Protein AF-A0A1V9X385-F1 (afdb_monomer_lite)

Organism: NCBI:txid418985

Sequence (187 aa):
MVLMASIFSSNFQEQKRIQDAGGFISFNGVWRVAGILATSRAIGDYPLKDRNYVTAEPDILTFNLTQQQASFIILASDGLWDTVSNEEAVAFLRGKRSLTGAGKELARRSYQKGSQDNITVLVIDLSKYPTLQQSLMKSKEERDRVAKLQAQALFTAAKERAEERAATKTLPVTVNGGGGGSNTTGE

Secondary structure (DSSP, 8-state):
-B-----SSS-HHHHHHHHHTT--EEEESEEEETTTBS-SB-SS-HHHHTTTSSB-PPP-----TTTTT-SEEEEE-HHHHTTS-HHHHHHHHHT-S--TTHHHHHHHHHHHTT--S---EEEEEGGG-HHHHHHHHHHHHHHHHHHHHHHHHHHHHHHHHHHHHHHHTT-----------------

Structure (mmCIF, N/CA/C/O backbone):
data_AF-A0A1V9X385-F1
#
_entry.id   AF-A0A1V9X385-F1
#
loop_
_atom_site.group_PDB
_atom_site.id
_atom_site.type_symbol
_atom_site.label_atom_id
_atom_site.label_alt_id
_atom_site.label_comp_id
_atom_site.label_asym_id
_atom_site.label_entity_id
_atom_site.label_seq_id
_atom_site.pdbx_PDB_ins_code
_atom_site.Cartn_x
_atom_site.Cartn_y
_atom_site.Cartn_z
_atom_site.occupancy
_atom_site.B_iso_or_equiv
_atom_site.auth_seq_id
_atom_site.auth_comp_id
_atom_site.auth_asym_id
_atom_site.auth_atom_id
_atom_site.pdbx_PDB_model_num
ATOM 1 N N . MET A 1 1 ? -6.190 -2.821 9.743 1.00 41.06 1 MET A N 1
ATOM 2 C CA . MET A 1 1 ? -6.477 -2.393 8.359 1.00 41.06 1 MET A CA 1
ATOM 3 C C . MET A 1 1 ? -5.214 -2.627 7.552 1.00 41.06 1 MET A C 1
ATOM 5 O O . MET A 1 1 ? -4.170 -2.131 7.958 1.00 41.06 1 MET A O 1
ATOM 9 N N . VAL A 1 2 ? -5.282 -3.445 6.503 1.00 40.47 2 VAL A N 1
ATOM 10 C CA . VAL A 1 2 ? -4.181 -3.577 5.540 1.00 40.47 2 VAL A CA 1
ATOM 11 C C . VAL A 1 2 ? -4.535 -2.666 4.378 1.00 40.47 2 VAL A C 1
ATOM 13 O O . VAL A 1 2 ? -5.594 -2.836 3.780 1.00 40.47 2 VAL A O 1
ATOM 16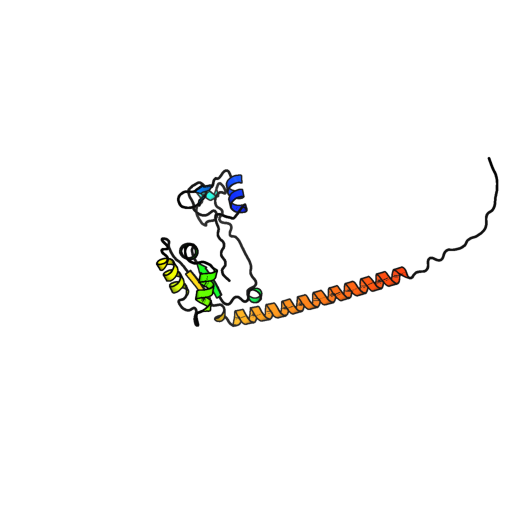 N N . LEU A 1 3 ? -3.713 -1.650 4.132 1.00 45.22 3 LEU A N 1
ATOM 17 C CA . LEU A 1 3 ? -3.867 -0.792 2.966 1.00 45.22 3 LEU A CA 1
ATOM 18 C C . LEU A 1 3 ? -2.948 -1.331 1.888 1.00 45.22 3 LEU A C 1
ATOM 20 O O . LEU A 1 3 ? -1.742 -1.111 1.928 1.00 45.22 3 LEU A O 1
ATOM 24 N N . MET A 1 4 ? -3.535 -2.074 0.960 1.00 42.78 4 MET A N 1
ATOM 25 C CA . MET A 1 4 ? -2.848 -2.524 -0.237 1.00 42.78 4 MET A CA 1
ATOM 26 C C . MET A 1 4 ? -3.294 -1.605 -1.375 1.00 42.78 4 MET A C 1
ATOM 28 O O . MET A 1 4 ? -4.390 -1.749 -1.909 1.00 42.78 4 MET A O 1
ATOM 32 N N . ALA A 1 5 ? -2.472 -0.609 -1.695 1.00 49.47 5 ALA A N 1
ATOM 33 C CA . ALA A 1 5 ? -2.564 0.088 -2.969 1.00 49.47 5 ALA A CA 1
ATOM 34 C C . ALA A 1 5 ? -1.618 -0.648 -3.920 1.00 49.47 5 ALA A C 1
ATOM 36 O O . ALA A 1 5 ? -0.430 -0.343 -3.977 1.00 49.47 5 ALA A O 1
ATOM 37 N N . SER A 1 6 ? -2.110 -1.693 -4.591 1.00 52.97 6 SER A N 1
ATOM 38 C CA . SER A 1 6 ? -1.339 -2.304 -5.673 1.00 52.97 6 SER A CA 1
ATOM 39 C C . SER A 1 6 ? -1.358 -1.327 -6.839 1.00 52.97 6 SER A C 1
ATOM 41 O O . SER A 1 6 ? -2.418 -1.018 -7.383 1.00 52.97 6 SER A O 1
ATOM 43 N N . ILE A 1 7 ? -0.188 -0.792 -7.173 1.00 58.88 7 ILE A N 1
ATOM 44 C CA . ILE A 1 7 ? -0.068 0.293 -8.147 1.00 58.88 7 ILE A CA 1
ATOM 45 C C . ILE A 1 7 ? -0.020 -0.264 -9.576 1.00 58.88 7 ILE A C 1
ATOM 47 O O . ILE A 1 7 ? -0.216 0.509 -10.503 1.00 58.88 7 ILE A O 1
ATOM 51 N N . PHE A 1 8 ? 0.163 -1.578 -9.812 1.00 57.38 8 PHE A N 1
ATOM 52 C CA . PHE A 1 8 ? 0.161 -2.081 -11.192 1.00 57.38 8 PHE A CA 1
ATOM 53 C C . PHE A 1 8 ? -0.245 -3.550 -11.402 1.00 57.38 8 PHE A C 1
ATOM 55 O O . PHE A 1 8 ? 0.504 -4.479 -11.129 1.00 57.38 8 PHE A O 1
ATOM 62 N N . SER A 1 9 ? -1.444 -3.723 -11.973 1.00 46.41 9 SER A N 1
ATOM 63 C CA . SER A 1 9 ? -1.735 -4.557 -13.161 1.00 46.41 9 SER A CA 1
ATOM 64 C C . SER A 1 9 ? -3.239 -4.504 -13.481 1.00 46.41 9 SER A C 1
ATOM 66 O O . SER A 1 9 ? -3.618 -4.445 -14.645 1.00 46.41 9 SER A O 1
ATOM 68 N N . SER A 1 10 ? -4.107 -4.398 -12.468 1.00 53.81 10 SER A N 1
ATOM 69 C CA . SER A 1 10 ? -5.574 -4.390 -12.622 1.00 53.81 10 SER A CA 1
ATOM 70 C C . SER A 1 10 ? -6.225 -2.999 -12.635 1.00 53.81 10 SER A C 1
ATOM 72 O O . SER A 1 10 ? -7.444 -2.895 -12.774 1.00 53.81 10 SER A O 1
ATOM 74 N N . ASN A 1 11 ? -5.450 -1.917 -12.499 1.00 74.12 11 ASN A N 1
ATOM 75 C CA . ASN A 1 11 ? -6.005 -0.565 -12.490 1.00 74.12 11 ASN A CA 1
ATOM 76 C C . ASN A 1 11 ? -6.191 -0.034 -13.923 1.00 74.12 11 ASN A C 1
ATOM 78 O O . ASN A 1 11 ? -5.262 0.499 -14.534 1.00 74.12 11 ASN A O 1
ATOM 82 N N . PHE A 1 12 ? -7.412 -0.167 -14.449 1.00 83.62 12 PHE A N 1
ATOM 83 C CA . PHE A 1 12 ? -7.790 0.316 -15.783 1.00 83.62 12 PHE A CA 1
ATOM 84 C C . PHE A 1 12 ? -7.504 1.807 -15.999 1.00 83.62 12 PHE A C 1
ATOM 86 O O . PHE A 1 12 ? -7.207 2.207 -17.122 1.00 83.62 12 PHE A O 1
ATOM 93 N N . GLN A 1 13 ? -7.556 2.631 -14.947 1.00 87.44 13 GLN A N 1
ATOM 94 C CA . GLN A 1 13 ? -7.262 4.060 -15.062 1.00 87.44 13 GLN A CA 1
ATOM 95 C C . GLN A 1 13 ? -5.780 4.301 -15.364 1.00 87.44 13 GLN A C 1
ATOM 97 O O . GLN A 1 13 ? -5.460 5.109 -16.233 1.00 87.44 13 GLN A O 1
ATOM 102 N N . GLU A 1 14 ? -4.880 3.554 -14.717 1.00 90.31 14 GLU A N 1
ATOM 103 C CA . GLU A 1 14 ? -3.439 3.647 -14.977 1.00 90.31 14 GLU A CA 1
ATOM 104 C C . GLU A 1 14 ? -3.101 3.178 -16.390 1.00 90.31 14 GLU A C 1
ATOM 106 O O . GLU A 1 14 ? -2.372 3.862 -17.108 1.00 90.31 14 GLU A O 1
ATOM 111 N N . GLN A 1 15 ? -3.672 2.045 -16.815 1.00 89.19 15 GLN A N 1
ATOM 112 C CA . GLN A 1 15 ? -3.461 1.532 -18.168 1.00 89.19 15 GLN A CA 1
ATOM 113 C C . GLN A 1 15 ? -3.947 2.526 -19.224 1.00 89.19 15 GLN A C 1
ATOM 115 O O . GLN A 1 15 ? -3.215 2.823 -20.168 1.00 89.19 15 GLN A O 1
ATOM 120 N N . LYS A 1 16 ? -5.153 3.077 -19.037 1.00 92.31 16 LYS A N 1
ATOM 121 C CA . LYS A 1 16 ? -5.725 4.062 -19.953 1.00 92.31 16 LYS A CA 1
ATOM 122 C C . LYS A 1 16 ? -4.866 5.323 -20.021 1.00 92.31 16 LYS A C 1
ATOM 124 O O . LYS A 1 16 ? -4.543 5.757 -21.118 1.00 92.31 16 LYS A O 1
ATOM 129 N N . ARG A 1 17 ? -4.442 5.874 -18.876 1.00 94.25 17 ARG A N 1
ATOM 130 C CA . ARG A 1 17 ? -3.568 7.060 -18.827 1.00 94.25 17 ARG A CA 1
ATOM 131 C C . ARG A 1 17 ? -2.284 6.847 -19.630 1.00 94.25 17 ARG A C 1
ATOM 133 O O . ARG A 1 17 ? -1.897 7.722 -20.397 1.00 94.25 17 ARG A O 1
ATOM 140 N N . ILE A 1 18 ? -1.641 5.690 -19.465 1.00 95.12 18 ILE A N 1
ATOM 141 C CA . ILE A 1 18 ? -0.406 5.351 -20.184 1.00 95.12 18 ILE A CA 1
ATOM 142 C C . ILE A 1 18 ? -0.663 5.253 -21.693 1.00 95.12 18 ILE A C 1
ATOM 144 O O . ILE A 1 18 ? 0.109 5.805 -22.473 1.00 95.12 18 ILE A O 1
ATOM 148 N N . GLN A 1 19 ? -1.740 4.577 -22.102 1.00 94.06 19 GLN A N 1
ATOM 149 C CA . GLN A 1 19 ? -2.100 4.405 -23.514 1.00 94.06 19 GLN A CA 1
ATOM 150 C C . GLN A 1 19 ? -2.488 5.731 -24.181 1.00 94.06 19 GLN A C 1
ATOM 152 O O . GLN A 1 19 ? -1.999 6.024 -25.269 1.00 94.06 19 GLN A O 1
ATOM 157 N N . ASP A 1 20 ? -3.305 6.556 -23.518 1.00 96.00 20 ASP A N 1
ATOM 158 C CA . ASP A 1 20 ? -3.704 7.886 -23.999 1.00 96.00 20 ASP A CA 1
ATOM 159 C C . ASP A 1 20 ? -2.483 8.799 -24.211 1.00 96.00 20 ASP A C 1
ATOM 161 O O . ASP A 1 20 ? -2.483 9.648 -25.099 1.00 96.00 20 ASP A O 1
ATOM 165 N N . ALA A 1 21 ? -1.424 8.609 -23.419 1.00 95.94 21 ALA A N 1
ATOM 166 C CA . ALA A 1 21 ? -0.168 9.336 -23.555 1.00 95.94 21 ALA A CA 1
ATOM 167 C C . ALA A 1 21 ? 0.760 8.791 -24.665 1.00 95.94 21 ALA A C 1
ATOM 169 O O . ALA A 1 21 ? 1.837 9.342 -24.895 1.00 95.94 21 ALA A O 1
ATOM 170 N N . GLY A 1 22 ? 0.370 7.714 -25.357 1.00 96.31 22 GLY A N 1
ATOM 171 C CA . GLY A 1 22 ? 1.183 7.037 -26.376 1.00 96.31 22 GLY A CA 1
ATOM 172 C C . GLY A 1 22 ? 2.212 6.052 -25.809 1.00 96.31 22 GLY A C 1
ATOM 173 O O . GLY A 1 22 ? 3.095 5.590 -26.535 1.00 96.31 22 GLY A O 1
ATOM 174 N N . GLY A 1 23 ? 2.122 5.734 -24.516 1.00 94.94 23 GLY A N 1
ATOM 175 C CA . GLY A 1 23 ? 2.929 4.710 -23.864 1.00 94.94 23 GLY A CA 1
ATOM 176 C C . GLY A 1 23 ? 2.369 3.304 -24.080 1.00 94.94 23 GLY A C 1
ATOM 177 O O . GLY A 1 23 ? 1.252 3.106 -24.553 1.00 94.94 23 GLY A O 1
ATOM 178 N N . PHE A 1 24 ? 3.148 2.299 -23.690 1.00 93.50 24 PHE A N 1
ATOM 179 C CA . PHE A 1 24 ? 2.739 0.897 -23.749 1.00 93.50 24 PHE A CA 1
ATOM 180 C C . PHE A 1 24 ? 3.136 0.157 -22.475 1.00 93.50 24 PHE A C 1
ATOM 182 O O . PHE A 1 24 ? 3.970 0.621 -21.696 1.00 93.50 24 PHE A O 1
ATOM 189 N N .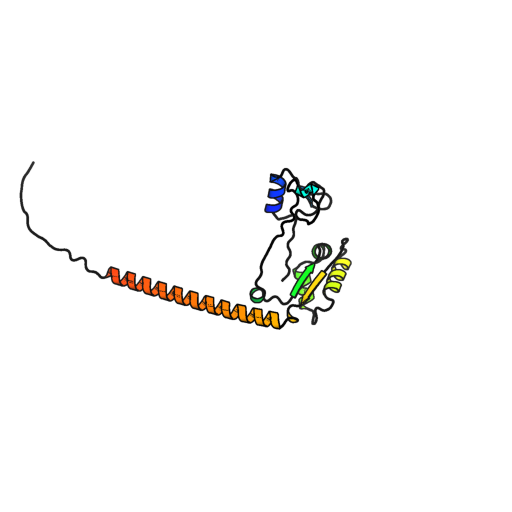 ILE A 1 25 ? 2.541 -1.015 -22.276 1.00 92.56 25 ILE A N 1
ATOM 190 C CA . ILE A 1 25 ? 2.870 -1.928 -21.185 1.00 92.56 25 ILE A CA 1
ATOM 191 C C . ILE A 1 25 ? 3.356 -3.226 -21.820 1.00 92.56 25 ILE A C 1
ATOM 193 O O . ILE A 1 25 ? 2.706 -3.755 -22.719 1.00 92.56 25 ILE A O 1
ATOM 197 N N . SER A 1 26 ? 4.498 -3.733 -21.369 1.00 92.81 26 SER A N 1
ATOM 198 C CA . SER A 1 26 ? 5.066 -4.991 -21.865 1.00 92.81 26 SER A CA 1
ATOM 199 C C . SER A 1 26 ? 5.406 -5.924 -20.712 1.00 92.81 26 SER A C 1
ATOM 201 O O . SER A 1 26 ? 5.692 -5.473 -19.603 1.00 92.81 26 SER A O 1
ATOM 203 N N . PHE A 1 27 ? 5.343 -7.228 -20.966 1.00 90.38 27 PHE A N 1
ATOM 204 C CA . PHE A 1 27 ? 5.680 -8.247 -19.983 1.00 90.38 27 PHE A CA 1
ATOM 205 C C . PHE A 1 27 ? 7.107 -8.753 -20.219 1.00 90.38 27 PHE A C 1
ATOM 207 O O . PHE A 1 27 ? 7.409 -9.272 -21.292 1.00 90.38 27 PHE A O 1
ATOM 214 N N . ASN A 1 28 ? 7.975 -8.613 -19.215 1.00 86.44 28 ASN A N 1
ATOM 215 C CA . ASN A 1 28 ? 9.327 -9.177 -19.210 1.00 86.44 28 ASN A CA 1
ATOM 216 C C . ASN A 1 28 ? 9.665 -9.667 -17.793 1.00 86.44 28 ASN A C 1
ATOM 218 O O . ASN A 1 28 ? 10.289 -8.952 -17.002 1.00 86.44 28 ASN A O 1
ATOM 222 N N . GLY A 1 29 ? 9.120 -10.833 -17.436 1.00 86.25 29 GLY A N 1
ATOM 223 C CA . GLY A 1 29 ? 9.103 -11.378 -16.070 1.00 86.25 29 GLY A CA 1
ATOM 224 C C . GLY A 1 29 ? 8.076 -10.694 -15.158 1.00 86.25 29 GLY A C 1
ATOM 225 O O . GLY A 1 29 ? 7.351 -11.366 -14.434 1.00 86.25 29 GLY A O 1
ATOM 226 N N . VAL A 1 30 ? 7.963 -9.368 -15.261 1.00 85.69 30 VAL A N 1
ATOM 227 C CA . VAL A 1 30 ? 6.935 -8.525 -14.633 1.00 85.69 30 VAL A CA 1
ATOM 228 C C . VAL A 1 30 ? 6.374 -7.532 -15.655 1.00 85.69 30 VAL A C 1
ATOM 230 O O . VAL A 1 30 ? 7.000 -7.273 -16.689 1.00 85.69 30 VAL A O 1
ATOM 233 N N . TRP A 1 31 ? 5.191 -6.978 -15.387 1.00 88.88 31 TRP A N 1
ATOM 234 C CA . TRP A 1 31 ? 4.594 -5.926 -16.214 1.00 88.88 31 TRP A CA 1
ATOM 235 C C . TRP A 1 31 ? 5.374 -4.619 -16.075 1.00 88.88 31 TRP A C 1
ATOM 237 O O . TRP A 1 31 ? 5.632 -4.170 -14.962 1.00 88.88 31 TRP A O 1
ATOM 247 N N . ARG A 1 32 ? 5.741 -4.003 -17.202 1.00 91.62 32 ARG A N 1
ATOM 248 C CA . ARG A 1 32 ? 6.572 -2.795 -17.236 1.00 91.62 32 ARG A CA 1
ATOM 249 C C . ARG A 1 32 ? 5.990 -1.710 -18.129 1.00 91.62 32 ARG A C 1
ATOM 251 O O . ARG A 1 32 ? 5.684 -1.955 -19.299 1.00 91.62 32 ARG A O 1
ATOM 258 N N . VAL A 1 33 ? 5.921 -0.495 -17.598 1.00 93.50 33 VAL A N 1
ATOM 259 C CA . VAL A 1 33 ? 5.575 0.736 -18.313 1.00 93.50 33 VAL A CA 1
ATOM 260 C C . VAL A 1 33 ? 6.720 1.121 -19.244 1.00 93.50 33 VAL A C 1
ATOM 262 O O . VAL A 1 33 ? 7.876 1.199 -18.823 1.00 93.50 33 VAL A O 1
ATOM 265 N N . ALA A 1 34 ? 6.399 1.316 -20.523 1.00 92.75 34 ALA A N 1
ATOM 266 C CA . ALA A 1 34 ? 7.347 1.546 -21.614 1.00 92.75 34 ALA A CA 1
ATOM 267 C C . ALA A 1 34 ? 8.475 0.492 -21.697 1.00 92.75 34 ALA A C 1
ATOM 269 O O . ALA A 1 34 ? 9.548 0.771 -22.223 1.00 92.75 34 ALA A O 1
ATOM 270 N N . GLY A 1 35 ? 8.260 -0.707 -21.136 1.00 92.75 35 GLY A N 1
ATOM 271 C CA . GLY A 1 35 ? 9.287 -1.752 -21.014 1.00 92.75 35 GLY A CA 1
ATOM 272 C C . GLY A 1 35 ? 10.385 -1.475 -19.982 1.00 92.75 35 GLY A C 1
ATOM 273 O O . GLY A 1 35 ? 11.301 -2.282 -19.849 1.00 92.75 35 GLY A O 1
ATOM 274 N N . ILE A 1 36 ? 10.286 -0.379 -19.227 1.00 93.00 36 ILE A N 1
ATOM 275 C CA . ILE A 1 36 ? 11.336 0.105 -18.325 1.00 93.00 36 ILE A CA 1
ATOM 276 C C . ILE A 1 36 ? 10.946 -0.166 -16.867 1.00 93.00 36 ILE A C 1
ATOM 278 O O . ILE A 1 36 ? 11.553 -1.010 -16.201 1.00 93.00 36 ILE A O 1
ATOM 282 N N . LEU A 1 37 ? 9.903 0.508 -16.375 1.00 92.19 37 LEU A N 1
ATOM 283 C CA . LEU A 1 37 ? 9.586 0.567 -14.947 1.00 92.19 37 LEU A CA 1
ATOM 284 C C . LEU A 1 37 ? 8.440 -0.379 -14.580 1.00 92.19 37 LEU A C 1
ATOM 286 O O . LEU A 1 37 ? 7.427 -0.411 -15.269 1.00 92.19 37 LEU A O 1
ATOM 290 N N . ALA A 1 38 ? 8.580 -1.127 -13.485 1.00 90.88 38 ALA A N 1
ATOM 291 C CA . ALA A 1 38 ? 7.567 -2.086 -13.025 1.00 90.88 38 ALA A CA 1
ATOM 292 C C . ALA A 1 38 ? 6.381 -1.438 -12.274 1.00 90.88 38 ALA A C 1
ATOM 294 O O . ALA A 1 38 ? 5.499 -2.133 -11.779 1.00 90.88 38 ALA A O 1
ATOM 295 N N . THR A 1 39 ? 6.342 -0.106 -12.197 1.00 91.19 39 THR A N 1
ATOM 296 C CA . THR A 1 39 ? 5.277 0.674 -11.558 1.00 91.19 39 THR A CA 1
ATOM 297 C C . THR A 1 39 ? 4.793 1.782 -12.496 1.00 91.19 39 THR A C 1
ATOM 299 O O . THR A 1 39 ? 5.548 2.287 -13.327 1.00 91.19 39 THR A O 1
ATOM 302 N N . SER A 1 40 ? 3.524 2.187 -12.372 1.00 91.56 40 SER A N 1
ATOM 303 C CA . SER A 1 40 ? 2.986 3.359 -13.086 1.00 91.56 40 SER A CA 1
ATOM 304 C C . SER A 1 40 ? 3.044 4.649 -12.291 1.00 91.56 40 SER A C 1
ATOM 306 O O . SER A 1 40 ? 2.775 5.721 -12.841 1.00 91.56 40 SER A O 1
ATOM 308 N N . ARG A 1 41 ? 3.383 4.562 -11.004 1.00 92.81 41 ARG A N 1
ATOM 309 C CA . ARG A 1 41 ? 3.574 5.719 -10.141 1.00 92.81 41 ARG A CA 1
ATOM 310 C C . ARG A 1 41 ? 4.862 5.577 -9.356 1.00 92.81 41 ARG A C 1
ATOM 312 O O . ARG A 1 41 ? 5.133 4.515 -8.797 1.00 92.81 41 ARG A O 1
ATOM 319 N N . ALA A 1 42 ? 5.645 6.646 -9.338 1.00 92.06 42 ALA A N 1
ATOM 320 C CA . ALA A 1 42 ? 6.926 6.694 -8.654 1.00 92.06 42 ALA A CA 1
ATOM 321 C C . ALA A 1 42 ? 7.351 8.140 -8.379 1.00 92.06 42 ALA A C 1
ATOM 323 O O . ALA A 1 42 ? 7.096 9.068 -9.156 1.00 92.06 42 ALA A O 1
ATOM 324 N N . ILE A 1 43 ? 8.068 8.334 -7.276 1.00 93.19 43 ILE A N 1
ATOM 325 C CA . ILE A 1 43 ? 8.889 9.528 -7.062 1.00 93.19 43 ILE A CA 1
ATOM 326 C C . ILE A 1 43 ? 10.205 9.304 -7.828 1.00 93.19 43 ILE A C 1
ATOM 328 O O . ILE A 1 43 ? 10.730 8.201 -7.805 1.00 93.19 43 ILE A O 1
ATOM 332 N N . GLY A 1 44 ? 10.738 10.322 -8.514 1.00 93.56 44 GLY A N 1
ATOM 333 C CA . GLY A 1 44 ? 11.881 10.144 -9.432 1.00 93.56 44 GLY A CA 1
ATOM 334 C C . GLY A 1 44 ? 11.466 9.921 -10.893 1.00 93.56 44 GLY A C 1
ATOM 335 O O . GLY A 1 44 ? 10.535 10.581 -11.340 1.00 93.56 44 GLY A O 1
ATOM 336 N N . ASP A 1 45 ? 12.169 9.068 -11.643 1.00 93.62 45 ASP A N 1
ATOM 337 C CA . ASP A 1 45 ? 11.840 8.633 -13.021 1.00 93.62 45 ASP A CA 1
ATOM 338 C C . ASP A 1 45 ? 11.405 9.745 -13.997 1.00 93.62 45 ASP A C 1
ATOM 340 O O . ASP A 1 45 ? 10.509 9.563 -14.823 1.00 93.62 45 ASP A O 1
ATOM 344 N N . TYR A 1 46 ? 12.046 10.916 -13.904 1.00 94.25 46 TYR A N 1
ATOM 345 C CA . TYR A 1 46 ? 11.670 12.124 -14.649 1.00 94.25 46 TYR A CA 1
ATOM 346 C C . TYR A 1 46 ? 11.480 11.907 -16.165 1.00 94.25 46 TYR A C 1
ATOM 348 O O . TYR A 1 46 ? 10.445 12.332 -16.679 1.00 94.25 46 TYR A O 1
ATOM 356 N N . PRO A 1 47 ? 12.350 11.155 -16.878 1.00 94.25 47 PRO A N 1
ATOM 357 C CA . PRO A 1 47 ? 12.155 10.913 -18.311 1.00 94.25 47 PRO A CA 1
ATOM 358 C C . PRO A 1 47 ? 10.820 10.235 -18.668 1.00 94.25 47 PRO A C 1
ATOM 360 O O . PRO A 1 47 ? 10.311 10.411 -19.774 1.00 94.25 47 PRO A O 1
ATOM 363 N N . LEU A 1 48 ? 10.236 9.459 -17.747 1.00 94.25 48 LEU A N 1
ATOM 364 C CA . LEU A 1 48 ? 8.933 8.809 -17.934 1.00 94.25 48 LEU A CA 1
ATOM 365 C C . LEU A 1 48 ? 7.754 9.714 -17.539 1.00 94.25 48 LEU A C 1
ATOM 367 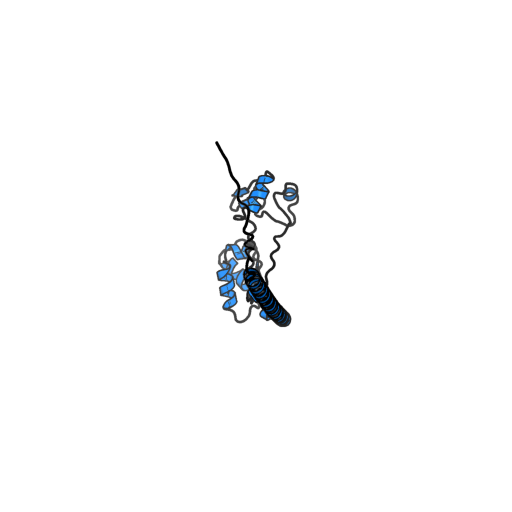O O . LEU A 1 48 ? 6.617 9.445 -17.934 1.00 94.25 48 LEU A O 1
ATOM 371 N N . LYS A 1 49 ? 8.011 10.787 -16.783 1.00 94.81 49 LYS A N 1
ATOM 372 C CA . LYS A 1 49 ? 7.009 11.774 -16.353 1.00 94.81 49 LYS A CA 1
ATOM 373 C C . LYS A 1 49 ? 6.742 12.833 -17.409 1.00 94.81 49 LYS A C 1
ATOM 375 O O . LYS A 1 49 ? 5.587 13.211 -17.571 1.00 94.81 49 LYS A O 1
ATOM 380 N N . ASP A 1 50 ? 7.756 13.229 -18.178 1.00 93.94 50 ASP A N 1
ATOM 381 C CA . ASP A 1 50 ? 7.600 14.190 -19.285 1.00 93.94 50 ASP A CA 1
ATOM 382 C C . ASP A 1 50 ? 6.558 13.731 -20.312 1.00 93.94 50 ASP A C 1
ATOM 384 O O . ASP A 1 50 ? 5.859 14.539 -20.919 1.00 93.94 50 ASP A O 1
ATOM 388 N N . ARG A 1 51 ? 6.426 12.411 -20.477 1.00 91.88 51 ARG A N 1
ATOM 389 C CA . ARG A 1 51 ? 5.426 11.783 -21.348 1.00 91.88 51 ARG A CA 1
ATOM 390 C C . ARG A 1 51 ? 4.192 11.283 -20.607 1.00 91.88 51 ARG A C 1
ATOM 392 O O . ARG A 1 51 ? 3.381 10.599 -21.209 1.00 91.88 51 ARG A O 1
ATOM 399 N N . ASN A 1 52 ? 4.045 11.574 -19.316 1.00 94.25 52 ASN A N 1
ATOM 400 C CA . ASN A 1 52 ? 2.941 11.096 -18.481 1.00 94.25 52 ASN A CA 1
ATOM 401 C C . ASN A 1 52 ? 2.756 9.562 -18.516 1.00 94.25 52 ASN A C 1
ATOM 403 O O . ASN A 1 52 ? 1.637 9.058 -18.424 1.00 94.25 52 ASN A O 1
ATOM 407 N N . TYR A 1 53 ? 3.843 8.795 -18.650 1.00 94.50 53 TYR A N 1
ATOM 408 C CA . TYR A 1 53 ? 3.799 7.333 -18.531 1.00 94.50 53 TYR A CA 1
ATOM 409 C C . TYR A 1 53 ? 3.809 6.936 -17.057 1.00 94.50 53 TYR A C 1
ATOM 411 O O . TYR A 1 53 ? 3.011 6.111 -16.612 1.00 94.50 53 TYR A O 1
ATOM 419 N N . VAL A 1 54 ? 4.627 7.620 -16.265 1.00 93.81 54 VAL A N 1
ATOM 420 C CA . VAL A 1 54 ? 4.675 7.487 -14.808 1.00 93.81 54 VAL A CA 1
ATOM 421 C C . VAL A 1 54 ? 4.203 8.792 -14.176 1.00 93.81 54 VAL A C 1
ATOM 423 O O . VAL A 1 54 ? 4.508 9.862 -14.693 1.00 93.81 54 VAL A O 1
ATOM 426 N N . THR A 1 55 ? 3.470 8.726 -13.064 1.00 93.50 55 THR A N 1
ATOM 427 C CA . THR A 1 55 ? 3.075 9.920 -12.294 1.00 93.50 55 THR A CA 1
ATOM 428 C C . THR A 1 55 ? 3.631 9.891 -10.869 1.00 93.50 55 THR A C 1
ATOM 430 O O . THR A 1 55 ? 3.860 8.826 -10.300 1.00 93.50 55 THR A O 1
ATOM 433 N N . ALA A 1 56 ? 3.886 11.068 -10.295 1.00 93.81 56 ALA A N 1
ATOM 434 C CA . ALA A 1 56 ? 4.215 11.213 -8.875 1.00 93.81 56 ALA A CA 1
ATOM 435 C C . ALA A 1 56 ? 2.968 11.389 -7.994 1.00 93.81 56 ALA A C 1
ATOM 437 O O . ALA A 1 56 ? 3.092 11.376 -6.772 1.00 93.81 56 ALA A O 1
ATOM 438 N N . GLU A 1 57 ? 1.794 11.575 -8.604 1.00 91.50 57 GLU A N 1
ATOM 439 C CA . GLU A 1 57 ? 0.556 11.856 -7.883 1.00 91.50 57 GLU A CA 1
ATOM 440 C C . GLU A 1 57 ? 0.113 10.632 -7.066 1.00 91.50 57 GLU A C 1
ATOM 442 O O . GLU A 1 57 ? -0.136 9.561 -7.638 1.00 91.50 57 GLU A O 1
ATOM 447 N N . PRO A 1 58 ? 0.017 10.747 -5.730 1.00 89.44 58 PRO A N 1
ATOM 448 C CA . PRO A 1 58 ? -0.378 9.634 -4.884 1.00 89.44 58 PRO A CA 1
ATOM 449 C C . PRO A 1 58 ? -1.887 9.388 -4.958 1.00 89.44 58 PRO A C 1
ATOM 451 O O . PRO A 1 58 ? -2.679 10.313 -5.128 1.00 89.44 58 PRO A O 1
ATOM 454 N N . ASP A 1 59 ? -2.302 8.142 -4.732 1.00 85.19 59 ASP A N 1
ATOM 455 C CA . ASP A 1 59 ? -3.694 7.863 -4.379 1.00 85.19 59 ASP A CA 1
ATOM 456 C C . ASP A 1 59 ? -3.906 8.167 -2.893 1.00 85.19 59 ASP A C 1
ATOM 458 O O . ASP A 1 59 ? -3.283 7.562 -2.016 1.00 85.19 59 ASP A O 1
ATOM 462 N N . ILE A 1 60 ? -4.795 9.119 -2.606 1.00 85.88 60 ILE A N 1
ATOM 463 C CA . ILE A 1 60 ? -5.117 9.532 -1.240 1.00 85.88 60 ILE A CA 1
ATOM 464 C C . ILE A 1 60 ? -6.450 8.912 -0.842 1.00 85.88 60 ILE A C 1
ATOM 466 O O . ILE A 1 60 ? -7.508 9.266 -1.359 1.00 85.88 60 ILE A O 1
ATOM 470 N N . LEU A 1 61 ? -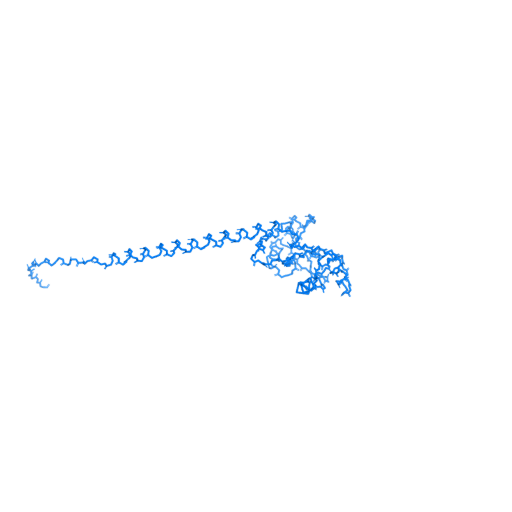6.399 8.006 0.132 1.00 84.38 61 LEU A N 1
ATOM 471 C CA . LEU A 1 61 ? -7.575 7.377 0.719 1.00 84.38 61 LEU A CA 1
ATOM 472 C C . LEU A 1 61 ? -7.652 7.729 2.203 1.00 84.38 61 LEU A C 1
ATOM 474 O O . LEU A 1 61 ? -6.675 7.604 2.940 1.00 84.38 61 LEU A O 1
ATOM 478 N N . THR A 1 62 ? -8.830 8.163 2.650 1.00 84.75 62 THR A N 1
ATOM 479 C CA . THR A 1 62 ? -9.082 8.499 4.056 1.00 84.75 62 THR A CA 1
ATOM 480 C C . THR A 1 62 ? -10.016 7.472 4.673 1.00 84.75 62 THR A C 1
ATOM 482 O O . THR A 1 62 ? -11.101 7.213 4.158 1.00 84.75 62 THR A O 1
ATOM 485 N N . PHE A 1 63 ? -9.608 6.916 5.812 1.00 82.19 63 PHE A N 1
ATOM 486 C CA . PHE A 1 63 ? -10.362 5.886 6.518 1.00 82.19 63 PHE A CA 1
ATOM 487 C C . PHE A 1 63 ? -10.701 6.337 7.930 1.00 82.19 63 PHE A C 1
ATOM 489 O O . PHE A 1 63 ? -9.867 6.894 8.644 1.00 82.19 63 PHE A O 1
ATOM 496 N N . ASN A 1 64 ? -11.923 6.038 8.367 1.00 79.75 64 ASN A N 1
ATOM 497 C CA . ASN A 1 64 ? -12.309 6.226 9.756 1.00 79.75 64 ASN A CA 1
ATOM 498 C C . ASN A 1 64 ? -11.900 5.000 10.585 1.00 79.75 64 ASN A C 1
ATOM 500 O O . ASN A 1 64 ? -12.497 3.931 10.466 1.00 79.75 64 ASN A O 1
ATOM 504 N N . LEU A 1 65 ? -10.899 5.163 11.451 1.00 78.00 65 LEU A N 1
ATOM 505 C CA . LEU A 1 65 ? -10.359 4.061 12.254 1.00 78.00 65 LEU A CA 1
ATOM 506 C C . LEU A 1 65 ? -11.394 3.434 13.203 1.00 78.00 65 LEU A C 1
ATOM 508 O O . LEU A 1 65 ? -11.333 2.228 13.446 1.00 78.00 65 LEU A O 1
ATOM 512 N N . THR A 1 66 ? -12.363 4.216 13.697 1.00 74.31 66 THR A N 1
ATOM 513 C CA . THR A 1 66 ? -13.404 3.728 14.613 1.00 74.31 66 THR A CA 1
ATOM 514 C C . THR A 1 66 ? -14.405 2.815 13.909 1.00 74.31 66 THR A C 1
ATOM 516 O O . THR A 1 66 ? -14.746 1.757 14.433 1.00 74.31 66 THR A O 1
ATOM 519 N N . GLN A 1 67 ? -14.857 3.182 12.707 1.00 73.12 67 GLN A N 1
ATOM 520 C CA . GLN A 1 67 ? -15.752 2.343 11.897 1.00 73.12 67 GLN A CA 1
ATOM 521 C C . GLN A 1 67 ? -15.069 1.040 11.473 1.00 73.12 67 GLN A C 1
ATOM 523 O O . GLN A 1 67 ? -15.690 -0.018 11.469 1.00 73.12 67 GLN A O 1
ATOM 528 N N . GLN A 1 68 ? -13.773 1.118 11.172 1.00 72.88 68 GLN A N 1
ATOM 529 C CA . GLN A 1 68 ? -12.966 -0.027 10.754 1.00 72.88 68 GLN A CA 1
ATOM 530 C C . GLN A 1 68 ? -12.561 -0.948 11.915 1.00 72.88 68 GLN A C 1
ATOM 532 O O . GLN A 1 68 ? -11.985 -2.005 11.662 1.00 72.88 68 GLN A O 1
ATOM 537 N N . GLN A 1 69 ? -12.819 -0.552 13.172 1.00 77.75 69 GLN A N 1
ATOM 538 C CA . GLN A 1 69 ? -12.402 -1.284 14.377 1.00 77.75 69 GLN A CA 1
ATOM 539 C C . GLN A 1 69 ? -10.928 -1.723 14.290 1.00 77.75 69 GLN A C 1
ATOM 541 O O . GLN A 1 69 ? -10.558 -2.863 14.578 1.00 77.75 69 GLN A O 1
ATOM 546 N N . ALA A 1 70 ? -10.075 -0.822 13.795 1.00 80.50 70 ALA A N 1
ATOM 547 C CA . ALA A 1 70 ? -8.708 -1.160 13.438 1.00 80.50 70 ALA A CA 1
ATOM 548 C C . ALA A 1 70 ? -7.826 -1.290 14.692 1.00 80.50 70 ALA A C 1
ATOM 550 O O . ALA A 1 70 ? -7.598 -0.314 15.399 1.00 80.50 70 ALA A O 1
ATOM 551 N N . SER A 1 71 ? -7.278 -2.485 14.938 1.00 85.94 71 SER A N 1
ATOM 552 C CA . SER A 1 71 ? -6.341 -2.729 16.053 1.00 85.94 71 SER A CA 1
ATOM 553 C C . SER A 1 71 ? -4.880 -2.433 15.694 1.00 85.94 71 SER A C 1
ATOM 555 O O . SER A 1 71 ? -4.072 -2.123 16.563 1.00 85.94 71 SER A O 1
ATOM 557 N N . PHE A 1 72 ? -4.530 -2.530 14.411 1.00 90.75 72 PHE A N 1
ATOM 558 C CA . PHE A 1 72 ? -3.182 -2.290 13.901 1.00 90.75 72 PHE A CA 1
ATOM 559 C C . PHE A 1 72 ? -3.194 -1.920 12.411 1.00 90.75 72 PHE A C 1
ATOM 561 O O . PHE A 1 72 ? -4.181 -2.163 11.695 1.00 90.75 72 PHE A O 1
ATOM 568 N N . ILE A 1 73 ? -2.075 -1.362 11.950 1.00 92.50 73 ILE A N 1
ATOM 569 C CA . ILE A 1 73 ? -1.781 -1.050 10.544 1.00 92.50 73 ILE A CA 1
ATOM 570 C C . ILE A 1 73 ? -0.509 -1.801 10.138 1.00 92.50 73 ILE A C 1
ATOM 572 O O . ILE A 1 73 ? 0.453 -1.841 10.906 1.00 92.50 73 ILE A O 1
ATOM 576 N N . ILE A 1 74 ? -0.519 -2.392 8.941 1.00 94.94 74 ILE A N 1
ATOM 577 C CA . ILE A 1 74 ? 0.657 -3.009 8.315 1.00 94.94 74 ILE A CA 1
ATOM 578 C C . ILE A 1 74 ? 1.004 -2.187 7.076 1.00 94.94 74 ILE A C 1
ATOM 580 O O . ILE A 1 74 ? 0.146 -2.000 6.214 1.00 94.94 74 ILE A O 1
ATOM 584 N N . LEU A 1 75 ? 2.244 -1.715 6.999 1.00 95.56 75 LEU A N 1
ATOM 585 C CA . LEU A 1 75 ? 2.830 -1.089 5.817 1.00 95.56 75 LEU A CA 1
ATOM 586 C C . LEU A 1 75 ? 4.041 -1.925 5.410 1.00 95.56 75 LEU A C 1
ATOM 588 O O . LEU A 1 75 ? 4.865 -2.250 6.264 1.00 95.56 75 LEU A O 1
ATOM 592 N N . ALA A 1 76 ? 4.151 -2.296 4.141 1.00 95.56 76 ALA A N 1
ATOM 593 C CA . ALA A 1 76 ? 5.278 -3.092 3.669 1.00 95.56 76 ALA A CA 1
ATOM 594 C C . ALA A 1 76 ? 5.534 -2.903 2.174 1.00 95.56 76 ALA A C 1
ATOM 596 O O . ALA A 1 76 ? 4.628 -2.474 1.455 1.00 95.56 76 ALA A O 1
ATOM 597 N N . SER A 1 77 ? 6.750 -3.241 1.737 1.00 94.69 77 SER A N 1
ATOM 598 C CA . SER A 1 77 ? 7.096 -3.372 0.317 1.00 94.69 77 SER A CA 1
ATOM 599 C C . SER A 1 77 ? 6.431 -4.602 -0.317 1.00 94.69 77 SER A C 1
ATOM 601 O O . SER A 1 77 ? 5.986 -5.519 0.382 1.00 94.69 77 SER A O 1
ATOM 603 N N . ASP A 1 78 ? 6.382 -4.621 -1.646 1.00 92.75 78 ASP A N 1
ATOM 604 C CA . ASP A 1 78 ? 6.060 -5.790 -2.480 1.00 92.75 78 ASP A CA 1
ATOM 605 C C . ASP A 1 78 ? 6.857 -7.037 -2.083 1.00 92.75 78 ASP A C 1
ATOM 607 O O . ASP A 1 78 ? 6.274 -8.112 -1.978 1.00 92.75 78 ASP A O 1
ATOM 611 N N . GLY A 1 79 ? 8.115 -6.882 -1.663 1.00 95.19 79 GLY A N 1
ATOM 612 C CA . GLY A 1 79 ? 8.893 -7.982 -1.097 1.00 95.19 79 GLY A CA 1
ATOM 613 C C . GLY A 1 79 ? 8.181 -8.766 0.022 1.00 95.19 79 GLY A C 1
ATOM 614 O O . GLY A 1 79 ? 8.446 -9.958 0.172 1.00 95.19 79 GLY A O 1
ATOM 615 N N . LEU A 1 80 ? 7.261 -8.169 0.801 1.00 96.88 80 LEU A N 1
ATOM 616 C CA . LEU A 1 80 ? 6.346 -8.917 1.685 1.00 96.88 80 LEU A CA 1
ATOM 617 C C . LEU A 1 80 ? 5.138 -9.470 0.914 1.00 96.88 80 LEU A C 1
ATOM 619 O O . LEU A 1 80 ? 4.831 -10.659 1.025 1.00 96.88 80 LEU A O 1
ATOM 623 N N . TRP A 1 81 ? 4.426 -8.589 0.211 1.00 94.62 81 TRP A N 1
ATOM 624 C CA . TRP A 1 81 ? 3.104 -8.865 -0.359 1.00 94.62 81 TRP A CA 1
ATOM 625 C C . TRP A 1 81 ? 3.117 -9.884 -1.501 1.00 94.62 81 TRP A C 1
ATOM 627 O O . TRP A 1 81 ? 2.114 -10.563 -1.708 1.00 94.62 81 TRP A O 1
ATOM 637 N N . ASP A 1 82 ? 4.255 -10.070 -2.163 1.00 92.56 82 ASP A N 1
ATOM 638 C CA . ASP A 1 82 ? 4.437 -11.066 -3.221 1.00 92.56 82 ASP A CA 1
ATOM 639 C C . ASP A 1 82 ? 4.383 -12.509 -2.698 1.00 92.56 82 ASP A C 1
ATOM 641 O O . ASP A 1 82 ? 4.117 -13.440 -3.458 1.00 92.56 82 ASP A O 1
ATOM 645 N N . THR A 1 83 ? 4.616 -12.727 -1.397 1.00 96.31 83 THR A N 1
ATOM 646 C CA . THR A 1 83 ? 4.643 -14.078 -0.801 1.00 96.31 83 THR A CA 1
ATOM 647 C C . THR A 1 83 ? 3.710 -14.260 0.399 1.00 96.31 83 THR A C 1
ATOM 649 O O . THR A 1 83 ? 3.446 -15.392 0.830 1.00 96.31 83 THR A O 1
ATOM 652 N N . VAL A 1 84 ? 3.194 -13.167 0.964 1.00 95.94 84 VAL A N 1
ATOM 653 C CA . VAL A 1 84 ? 2.299 -13.172 2.127 1.00 95.94 84 VAL A CA 1
ATOM 654 C C . VAL A 1 84 ? 1.031 -12.399 1.786 1.00 95.94 84 VAL A C 1
ATOM 656 O O . VAL A 1 84 ? 1.083 -11.200 1.528 1.00 95.94 84 VAL A O 1
ATOM 659 N N . SER A 1 85 ? -0.122 -13.073 1.839 1.00 94.88 85 SER A N 1
ATOM 660 C CA . SER A 1 85 ? -1.407 -12.415 1.592 1.00 94.88 85 SER A CA 1
ATOM 661 C C . SER A 1 85 ? -1.822 -11.499 2.746 1.00 94.88 85 SER A C 1
ATOM 663 O O . SER A 1 85 ? -1.373 -11.645 3.891 1.00 94.88 85 SER A O 1
ATOM 665 N N . ASN A 1 86 ? -2.745 -10.576 2.463 1.00 93.19 86 ASN A N 1
ATOM 666 C CA . ASN A 1 86 ? -3.328 -9.688 3.470 1.00 93.19 86 ASN A CA 1
ATOM 667 C C . ASN A 1 86 ? -3.944 -10.488 4.630 1.00 93.19 86 ASN A C 1
ATOM 669 O O . ASN A 1 86 ? -3.726 -10.170 5.801 1.00 93.19 86 ASN A O 1
ATOM 673 N N . GLU A 1 87 ? -4.690 -11.545 4.311 1.00 93.81 87 GLU A N 1
ATOM 674 C CA . GLU A 1 87 ? -5.380 -12.402 5.275 1.00 93.81 87 GLU A CA 1
ATOM 675 C C . GLU A 1 87 ? -4.379 -13.148 6.155 1.00 93.81 87 GLU A C 1
ATOM 677 O O . GLU A 1 87 ? -4.557 -13.208 7.373 1.00 93.81 87 GLU A O 1
ATOM 682 N N . GLU A 1 88 ? -3.300 -13.664 5.564 1.00 95.06 88 GLU A N 1
ATOM 683 C CA . GLU A 1 88 ? -2.245 -14.351 6.301 1.00 95.06 88 GLU A CA 1
ATOM 684 C C . GLU A 1 88 ? -1.518 -13.403 7.256 1.00 95.06 88 GLU A C 1
ATOM 686 O O . GLU A 1 88 ? -1.319 -13.742 8.427 1.00 95.06 88 GLU A O 1
ATOM 691 N N . ALA A 1 89 ? -1.158 -12.204 6.789 1.00 95.75 89 ALA A N 1
ATOM 692 C CA . ALA A 1 89 ? -0.510 -11.200 7.623 1.00 95.75 89 ALA A CA 1
ATOM 693 C C . ALA A 1 89 ? -1.412 -10.792 8.802 1.00 95.75 89 ALA A C 1
ATOM 695 O O . ALA A 1 89 ? -0.961 -10.740 9.948 1.00 95.75 89 ALA A O 1
ATOM 696 N N . VAL A 1 90 ? -2.708 -10.569 8.553 1.00 94.19 90 VAL A N 1
ATOM 697 C CA . VAL A 1 90 ? -3.686 -10.227 9.598 1.00 94.19 90 VAL A CA 1
ATOM 698 C C . VAL A 1 90 ? -3.874 -11.371 10.591 1.00 94.19 90 VAL A C 1
ATOM 700 O O . VAL A 1 90 ? -3.861 -11.125 11.800 1.00 94.19 90 VAL A O 1
ATOM 703 N N . ALA A 1 91 ? -4.040 -12.607 10.115 1.00 94.56 91 ALA A N 1
ATOM 704 C CA . ALA A 1 91 ? -4.202 -13.778 10.972 1.00 94.56 91 ALA A CA 1
ATOM 705 C C . ALA A 1 91 ? -2.969 -13.990 11.862 1.00 94.56 91 ALA A C 1
ATOM 707 O O . ALA A 1 91 ? -3.103 -14.215 13.067 1.00 94.56 91 ALA A O 1
ATOM 708 N N . PHE A 1 92 ? -1.772 -13.826 11.293 1.00 94.81 92 PHE A N 1
ATOM 709 C CA . PHE A 1 92 ? -0.515 -13.906 12.028 1.00 94.81 92 PHE A CA 1
ATOM 710 C C . PHE A 1 92 ? -0.435 -12.879 13.165 1.00 94.81 92 PHE A C 1
ATOM 712 O O . PHE A 1 92 ? -0.061 -13.235 14.283 1.00 94.81 92 PHE A O 1
ATOM 719 N N . LEU A 1 93 ? -0.814 -11.621 12.914 1.00 94.75 93 LEU A N 1
ATOM 720 C CA . LEU A 1 93 ? -0.777 -10.578 13.943 1.00 94.75 93 LEU A CA 1
ATOM 721 C C . LEU A 1 93 ? -1.878 -10.739 14.999 1.00 94.75 93 LEU A C 1
ATOM 723 O O . LEU A 1 93 ? -1.612 -10.516 16.177 1.00 94.75 93 LEU A O 1
ATOM 727 N N . ARG A 1 94 ? -3.089 -11.168 14.620 1.00 91.81 94 ARG A N 1
ATOM 728 C CA . ARG A 1 94 ? -4.193 -11.409 15.573 1.00 91.81 94 ARG A CA 1
ATOM 729 C C . ARG A 1 94 ? -3.894 -12.530 16.567 1.00 91.81 94 ARG A C 1
ATOM 731 O O . ARG A 1 94 ? -4.391 -12.488 17.685 1.00 91.81 94 ARG A O 1
ATOM 738 N N . GLY A 1 95 ? -3.073 -13.507 16.183 1.00 88.75 95 GLY A N 1
ATOM 739 C CA . GLY A 1 95 ? -2.629 -14.579 17.077 1.00 88.75 95 GLY A CA 1
ATOM 740 C C . GLY A 1 95 ? -1.583 -14.151 18.114 1.00 88.75 95 GLY A C 1
ATOM 741 O O . GLY A 1 95 ? -1.206 -14.958 18.965 1.00 88.75 95 GLY A O 1
ATOM 742 N N . LYS A 1 96 ? -1.077 -12.911 18.063 1.00 91.12 96 LYS A N 1
ATOM 743 C CA . LYS A 1 96 ? -0.013 -12.438 18.955 1.00 91.12 96 LYS A CA 1
ATOM 744 C C . LYS A 1 96 ? -0.556 -11.671 20.155 1.00 91.12 96 LYS A C 1
ATOM 746 O O . LYS A 1 96 ? -1.418 -10.811 20.035 1.00 91.12 96 LYS A O 1
ATOM 751 N N . ARG A 1 97 ? 0.060 -11.915 21.318 1.00 88.44 97 ARG A N 1
ATOM 752 C CA . ARG A 1 97 ? -0.173 -11.137 22.552 1.00 88.44 97 ARG A CA 1
ATOM 753 C C . ARG A 1 97 ? 0.482 -9.754 22.521 1.00 88.44 97 ARG A C 1
ATOM 755 O O . ARG A 1 97 ? 0.053 -8.862 23.237 1.00 88.44 97 ARG A O 1
ATOM 762 N N . SER A 1 98 ? 1.546 -9.595 21.735 1.00 91.38 98 SER A N 1
ATOM 763 C CA . SER A 1 98 ? 2.287 -8.345 21.568 1.00 91.38 98 SER A CA 1
ATOM 764 C C . SER A 1 98 ? 2.753 -8.220 20.125 1.00 91.38 98 SER A C 1
ATOM 766 O O . SER A 1 98 ? 3.234 -9.193 19.541 1.00 91.38 98 SER A O 1
ATOM 768 N N . LEU A 1 99 ? 2.630 -7.018 19.564 1.00 94.69 99 LEU A N 1
ATOM 769 C CA . LEU A 1 99 ? 3.081 -6.709 18.205 1.00 94.69 99 LEU A CA 1
ATOM 770 C C . LEU A 1 99 ? 4.529 -6.196 18.155 1.00 94.69 99 LEU A C 1
ATOM 772 O O . LEU A 1 99 ? 5.043 -5.884 17.080 1.00 94.69 99 LEU A O 1
ATOM 776 N N . THR A 1 100 ? 5.219 -6.123 19.297 1.00 94.00 100 THR A N 1
ATOM 777 C CA . THR A 1 100 ? 6.644 -5.770 19.336 1.00 94.00 100 THR A CA 1
ATOM 778 C C . THR A 1 100 ? 7.454 -6.789 18.530 1.00 94.00 100 THR A C 1
ATOM 780 O O . THR A 1 100 ? 7.391 -7.984 18.792 1.00 94.00 100 THR A O 1
ATOM 783 N N . GLY A 1 101 ? 8.209 -6.315 17.534 1.00 95.94 101 GLY A N 1
ATOM 784 C CA . GLY A 1 101 ? 9.011 -7.170 16.651 1.00 95.94 101 GLY A CA 1
ATOM 785 C C . GLY A 1 101 ? 8.225 -7.886 15.545 1.00 95.94 101 GLY A C 1
ATOM 786 O O . GLY A 1 101 ? 8.837 -8.535 14.698 1.00 95.94 101 GLY A O 1
ATOM 787 N N . ALA A 1 102 ? 6.899 -7.725 15.477 1.00 96.62 102 ALA A N 1
ATOM 788 C CA . ALA A 1 102 ? 6.073 -8.471 14.531 1.00 96.62 102 ALA A CA 1
ATOM 789 C C . ALA A 1 102 ? 6.389 -8.161 13.056 1.00 96.62 102 ALA A C 1
ATOM 791 O O . ALA A 1 102 ? 6.296 -9.055 12.217 1.00 96.62 102 ALA A O 1
ATOM 792 N N . GLY A 1 103 ? 6.837 -6.939 12.744 1.00 97.31 103 GLY A N 1
ATOM 793 C CA . GLY A 1 103 ? 7.317 -6.586 11.401 1.00 97.31 103 GLY A CA 1
ATOM 794 C C . GLY A 1 103 ? 8.530 -7.418 10.968 1.00 97.31 103 GLY A C 1
ATOM 795 O O . GLY A 1 103 ? 8.540 -7.964 9.869 1.00 97.31 103 GLY A O 1
ATOM 796 N N . LYS A 1 104 ? 9.507 -7.623 11.864 1.00 98.06 104 LYS A N 1
ATOM 797 C CA . LYS A 1 104 ? 10.678 -8.479 11.601 1.00 98.06 104 LYS A CA 1
ATOM 798 C C . LYS A 1 104 ? 10.267 -9.929 11.350 1.00 98.06 104 LYS A C 1
ATOM 800 O O . LYS A 1 104 ? 10.843 -10.601 10.500 1.00 98.06 104 LYS A O 1
ATOM 805 N N . GLU A 1 105 ? 9.275 -10.420 12.084 1.00 97.88 105 GLU A N 1
ATOM 806 C CA . GLU A 1 105 ? 8.782 -11.783 11.899 1.00 97.88 105 GLU A CA 1
ATOM 807 C C . GLU A 1 105 ? 8.015 -11.964 10.584 1.00 97.88 105 GLU A C 1
ATOM 809 O O . GLU A 1 105 ? 8.210 -12.982 9.921 1.00 97.88 105 GLU A O 1
ATOM 814 N N . LEU A 1 106 ? 7.205 -10.978 10.179 1.00 97.69 106 LEU A N 1
ATOM 815 C CA . LEU A 1 106 ? 6.562 -10.958 8.861 1.00 97.69 106 LEU A CA 1
ATOM 816 C C . LEU A 1 106 ? 7.605 -10.927 7.739 1.00 97.69 106 LEU A C 1
ATOM 818 O O . LEU A 1 106 ? 7.524 -11.733 6.814 1.00 97.69 106 LEU A O 1
ATOM 822 N N . ALA A 1 107 ? 8.630 -10.078 7.864 1.00 98.12 107 ALA A N 1
ATOM 823 C CA . ALA A 1 107 ? 9.721 -10.015 6.896 1.00 98.12 107 ALA A CA 1
ATOM 824 C C . ALA A 1 107 ? 10.453 -11.362 6.771 1.00 98.12 107 ALA A C 1
ATOM 826 O O . ALA A 1 107 ? 10.644 -11.879 5.672 1.00 98.12 107 ALA A O 1
ATOM 827 N N . ARG A 1 108 ? 10.782 -11.992 7.909 1.00 98.12 108 ARG A N 1
ATOM 828 C CA . ARG A 1 108 ? 11.399 -13.327 7.946 1.00 98.12 108 ARG A CA 1
ATOM 829 C C . ARG A 1 108 ? 10.509 -14.388 7.302 1.00 98.12 108 ARG A C 1
ATOM 831 O O . ARG A 1 108 ? 11.025 -15.288 6.649 1.00 98.12 108 ARG A O 1
ATOM 838 N N . ARG A 1 109 ? 9.190 -14.312 7.497 1.00 97.62 109 ARG A N 1
ATOM 839 C CA . ARG A 1 109 ? 8.246 -15.257 6.893 1.00 97.62 109 ARG A CA 1
ATOM 840 C C . ARG A 1 109 ? 8.221 -15.124 5.371 1.00 97.62 109 ARG A C 1
ATOM 842 O O . ARG A 1 109 ? 8.285 -16.152 4.710 1.00 97.62 109 ARG A O 1
ATOM 849 N N . SER A 1 110 ? 8.194 -13.903 4.836 1.00 98.00 110 SER A N 1
ATOM 850 C CA . SER A 1 110 ? 8.295 -13.694 3.386 1.00 98.00 110 SER A CA 1
ATOM 851 C C . SER A 1 110 ? 9.620 -14.226 2.821 1.00 98.00 110 SER A C 1
ATOM 853 O O . SER A 1 110 ? 9.622 -14.991 1.856 1.00 98.00 110 SER A O 1
ATOM 855 N N . TYR A 1 111 ? 10.740 -13.945 3.495 1.00 98.06 111 TYR A N 1
ATOM 856 C CA . TYR A 1 111 ? 12.044 -14.497 3.115 1.00 98.06 111 TYR A CA 1
ATOM 857 C C . TYR A 1 111 ? 12.033 -16.034 3.076 1.00 98.06 111 TYR A C 1
ATOM 859 O O . TYR A 1 111 ? 12.474 -16.646 2.109 1.00 98.06 111 TYR A O 1
ATOM 867 N N . GLN A 1 112 ? 11.464 -16.683 4.098 1.00 98.06 112 GLN A N 1
ATOM 868 C CA . GLN A 1 112 ? 11.358 -18.147 4.154 1.00 98.06 112 GLN A CA 1
ATOM 869 C C . GLN A 1 112 ? 10.444 -18.747 3.088 1.00 98.06 112 GLN A C 1
ATOM 871 O O . GLN A 1 112 ? 10.614 -19.909 2.729 1.00 98.06 112 GLN A O 1
ATOM 876 N N . LYS A 1 113 ? 9.486 -17.968 2.587 1.00 97.62 113 LYS A N 1
ATOM 877 C CA . LYS A 1 113 ? 8.643 -18.349 1.454 1.00 97.62 113 LYS A CA 1
ATOM 878 C C . LYS A 1 113 ? 9.312 -18.123 0.098 1.00 97.62 113 LYS A C 1
ATOM 880 O O . LYS A 1 113 ? 8.699 -18.408 -0.923 1.00 97.62 113 LYS A O 1
ATOM 885 N N . GLY A 1 114 ? 10.560 -17.655 0.088 1.00 97.31 114 GLY A N 1
ATOM 886 C CA . GLY A 1 114 ? 11.367 -17.532 -1.118 1.00 97.31 114 GLY A CA 1
ATOM 887 C C . GLY A 1 114 ? 11.310 -16.163 -1.782 1.00 97.31 114 GLY A C 1
ATOM 888 O O . GLY A 1 114 ? 11.706 -16.072 -2.942 1.00 97.31 114 GLY A O 1
ATOM 889 N N . SER A 1 115 ? 10.858 -15.111 -1.086 1.00 96.69 115 SER A N 1
ATOM 890 C CA . SER A 1 115 ? 10.954 -13.747 -1.621 1.00 96.69 115 SER A CA 1
ATOM 891 C C . SER A 1 115 ? 12.400 -13.424 -2.007 1.00 96.69 115 SER A C 1
ATOM 893 O O . SER A 1 115 ? 13.326 -13.650 -1.226 1.00 96.69 115 SER A O 1
ATOM 895 N N . GLN A 1 116 ? 12.576 -12.944 -3.238 1.00 94.38 116 GLN A N 1
ATOM 896 C CA . GLN A 1 116 ? 13.871 -12.583 -3.824 1.00 94.38 116 GLN A CA 1
ATOM 897 C C . GLN A 1 116 ? 14.111 -11.067 -3.811 1.00 94.38 116 GLN A C 1
ATOM 899 O O . GLN A 1 116 ? 15.090 -10.599 -4.387 1.00 94.38 116 GLN A O 1
ATOM 904 N N . ASP A 1 117 ? 13.219 -10.305 -3.177 1.00 93.75 117 ASP A N 1
ATOM 905 C CA . ASP A 1 117 ? 13.274 -8.847 -3.146 1.00 93.75 117 ASP A CA 1
ATOM 906 C C . ASP A 1 117 ? 13.663 -8.317 -1.756 1.00 93.75 117 ASP A C 1
ATOM 908 O O . ASP A 1 117 ? 13.786 -9.052 -0.772 1.00 93.75 117 ASP A O 1
ATOM 912 N N . ASN A 1 118 ? 13.879 -7.011 -1.654 1.00 96.44 118 ASN A N 1
ATOM 913 C CA . ASN A 1 118 ? 14.041 -6.307 -0.398 1.00 96.44 118 ASN A CA 1
ATOM 914 C C . ASN A 1 118 ? 12.714 -6.268 0.371 1.00 96.44 118 ASN A C 1
ATOM 916 O O . ASN A 1 118 ? 11.682 -5.796 -0.105 1.00 96.44 118 ASN A O 1
ATOM 920 N N . ILE A 1 119 ? 12.754 -6.728 1.622 1.00 97.50 119 ILE A N 1
ATOM 921 C CA . ILE A 1 119 ? 11.558 -6.871 2.452 1.00 97.50 119 ILE A CA 1
ATOM 922 C C . ILE A 1 119 ? 11.602 -5.849 3.582 1.00 97.50 119 ILE A C 1
ATOM 924 O O . ILE A 1 119 ? 12.368 -5.990 4.537 1.00 97.50 119 ILE A O 1
ATOM 928 N N . THR A 1 120 ? 10.740 -4.839 3.502 1.00 96.62 120 THR A N 1
ATOM 929 C CA . THR A 1 120 ? 10.544 -3.855 4.572 1.00 96.62 120 THR A CA 1
ATOM 930 C C . THR A 1 120 ? 9.131 -3.976 5.114 1.00 96.62 120 THR A C 1
ATOM 932 O O . THR A 1 120 ? 8.180 -3.984 4.340 1.00 96.62 120 THR A O 1
ATOM 935 N N . VAL A 1 121 ? 8.979 -4.062 6.440 1.00 97.69 121 VAL A N 1
ATOM 936 C CA . VAL A 1 121 ? 7.670 -4.188 7.101 1.00 97.69 121 VAL A CA 1
ATOM 937 C C . VAL A 1 121 ? 7.612 -3.312 8.348 1.00 97.69 121 VAL A C 1
ATOM 939 O O . VAL A 1 121 ? 8.424 -3.458 9.263 1.00 97.69 121 VAL A O 1
ATOM 942 N N . LEU A 1 122 ? 6.592 -2.460 8.421 1.00 96.88 122 LEU A N 1
ATOM 943 C CA . LEU A 1 122 ? 6.234 -1.646 9.573 1.00 96.88 122 LEU A CA 1
ATOM 944 C C . LEU A 1 122 ? 4.864 -2.082 10.105 1.00 96.88 122 LEU A C 1
ATOM 946 O O . LEU A 1 122 ? 3.872 -2.108 9.378 1.00 96.88 122 LEU A O 1
ATOM 950 N N . VAL A 1 123 ? 4.812 -2.400 11.398 1.00 95.62 123 VAL A N 1
ATOM 951 C CA . VAL A 1 123 ? 3.572 -2.729 12.111 1.00 95.62 123 VAL A CA 1
ATOM 952 C C . VAL A 1 123 ? 3.322 -1.661 13.166 1.00 95.62 123 VAL A C 1
ATOM 954 O O . VAL A 1 123 ? 4.139 -1.474 14.068 1.00 95.62 123 VAL A O 1
ATOM 957 N N . ILE A 1 124 ? 2.186 -0.977 13.056 1.00 92.50 124 ILE A N 1
ATOM 958 C CA . ILE A 1 124 ? 1.754 0.059 13.995 1.00 92.50 124 ILE A CA 1
ATOM 959 C C . ILE A 1 124 ? 0.637 -0.521 14.856 1.00 92.50 124 ILE A C 1
ATOM 961 O O . ILE A 1 124 ? -0.438 -0.850 14.355 1.00 92.50 124 ILE A O 1
ATOM 965 N N . ASP A 1 125 ? 0.901 -0.638 16.152 1.00 91.44 125 ASP A N 1
ATOM 966 C CA . ASP A 1 125 ? -0.057 -1.111 17.147 1.00 91.44 125 ASP A CA 1
ATOM 967 C C . ASP A 1 125 ? -0.909 0.058 17.656 1.00 91.44 125 ASP A C 1
ATOM 969 O O . ASP A 1 125 ? -0.439 0.894 18.430 1.00 91.44 125 ASP A O 1
ATOM 973 N N . LEU A 1 126 ? -2.169 0.124 17.219 1.00 87.62 126 LEU A N 1
ATOM 974 C CA . LEU A 1 126 ? -3.074 1.221 17.571 1.00 87.62 126 LEU A CA 1
ATOM 975 C C . LEU A 1 126 ? -3.586 1.117 19.015 1.00 87.62 126 LEU A C 1
ATOM 977 O O . LEU A 1 126 ? -4.123 2.095 19.539 1.00 87.62 126 LEU A O 1
ATOM 981 N N . SER A 1 127 ? -3.416 -0.032 19.680 1.00 82.56 127 SER A N 1
ATOM 982 C CA . SER A 1 127 ? -3.789 -0.190 21.091 1.00 82.56 127 SER A CA 1
ATOM 983 C C . SER A 1 127 ? -2.868 0.595 22.031 1.00 82.56 127 SER A C 1
ATOM 985 O O . SER A 1 127 ? -3.292 1.019 23.103 1.00 82.56 127 SER A O 1
ATOM 987 N N . LYS A 1 128 ? -1.630 0.877 21.599 1.00 84.19 128 LYS A N 1
ATOM 988 C CA . LYS A 1 128 ? -0.635 1.634 22.377 1.00 84.19 128 LYS A CA 1
ATOM 989 C C . LYS A 1 128 ? -0.904 3.138 22.444 1.00 84.19 128 LYS A C 1
ATOM 991 O O . LYS A 1 128 ? -0.191 3.847 23.147 1.00 84.19 128 LYS A O 1
ATOM 996 N N . TYR A 1 129 ? -1.926 3.626 21.744 1.00 84.31 129 TYR A N 1
ATOM 997 C CA . TYR A 1 129 ? -2.274 5.043 21.688 1.00 84.31 129 TYR A CA 1
ATOM 998 C C . TYR A 1 129 ? -3.674 5.284 22.279 1.00 84.31 129 TYR A C 1
ATOM 1000 O O . TYR A 1 129 ? -4.621 5.573 21.544 1.00 84.31 129 TYR A O 1
ATOM 1008 N N . PRO A 1 130 ? -3.838 5.181 23.612 1.00 74.81 130 PRO A N 1
ATOM 1009 C CA . PRO A 1 130 ? -5.140 5.291 24.271 1.00 74.81 130 PRO A CA 1
ATOM 1010 C C . PRO A 1 130 ? -5.787 6.665 24.075 1.00 74.81 130 PRO A C 1
ATOM 1012 O O . PRO A 1 130 ? -6.998 6.747 23.913 1.00 74.81 130 PRO A O 1
ATOM 1015 N N . THR A 1 131 ? -5.005 7.743 23.995 1.00 79.19 131 THR A N 1
ATOM 1016 C CA . THR A 1 131 ? -5.537 9.082 23.696 1.00 79.19 131 THR A CA 1
ATOM 1017 C C . THR A 1 131 ? -6.141 9.150 22.293 1.00 79.19 131 THR A C 1
ATOM 1019 O O . THR A 1 131 ? -7.191 9.761 22.108 1.00 79.19 131 THR A O 1
ATOM 1022 N N . LEU A 1 132 ? -5.528 8.481 21.305 1.00 77.12 132 LEU A N 1
ATOM 1023 C CA . LEU A 1 132 ? -6.119 8.352 19.970 1.00 77.12 132 LEU A CA 1
ATOM 1024 C C . LEU A 1 132 ? -7.410 7.540 20.038 1.00 77.12 132 LEU A C 1
ATOM 1026 O O . LEU A 1 132 ? -8.415 7.977 19.493 1.00 77.12 132 LEU A O 1
ATOM 1030 N N . GLN A 1 133 ? -7.412 6.412 20.751 1.00 73.38 133 GLN A N 1
ATOM 1031 C CA . GLN A 1 133 ? -8.612 5.591 20.952 1.00 73.38 133 GLN A CA 1
ATOM 1032 C C . GLN A 1 133 ? -9.750 6.411 21.576 1.00 73.38 133 GLN A C 1
ATOM 1034 O O . GLN A 1 133 ? -10.875 6.389 21.090 1.00 73.38 133 GLN A O 1
ATOM 1039 N N . GLN A 1 134 ? -9.455 7.198 22.608 1.00 78.62 134 GLN A N 1
ATOM 1040 C CA . GLN A 1 134 ? -10.445 8.008 23.309 1.00 78.62 134 GLN A CA 1
ATOM 1041 C C . GLN A 1 134 ? -10.996 9.135 22.425 1.00 78.62 134 GLN A C 1
ATOM 1043 O O . GLN A 1 134 ? -12.207 9.349 22.386 1.00 78.62 134 GLN A O 1
ATOM 1048 N N . SER A 1 135 ? -10.133 9.811 21.660 1.00 80.19 135 SER A N 1
ATOM 1049 C CA . SER A 1 135 ? -10.550 10.808 20.664 1.00 80.19 135 SER A CA 1
ATOM 1050 C C . SER A 1 135 ? -11.388 10.188 19.541 1.00 80.19 135 SER A C 1
ATOM 1052 O O . SER A 1 135 ? -12.390 10.769 19.125 1.00 80.19 135 SER A O 1
ATOM 1054 N N . LEU A 1 136 ? -11.025 8.987 19.083 1.00 76.25 136 LEU A N 1
ATOM 1055 C CA . LEU A 1 136 ? -11.765 8.223 18.076 1.00 76.25 136 LEU A CA 1
ATOM 1056 C C . LEU A 1 136 ? -13.155 7.801 18.573 1.00 76.25 136 LEU A C 1
ATOM 1058 O O . LEU A 1 136 ? -14.111 7.846 17.796 1.00 76.25 136 LEU A O 1
ATOM 1062 N N . MET A 1 137 ? -13.277 7.425 19.851 1.00 78.06 137 MET A N 1
ATOM 1063 C CA . MET A 1 137 ? -14.557 7.085 20.481 1.00 78.06 137 MET A CA 1
ATOM 1064 C C . MET A 1 137 ? -15.448 8.316 20.645 1.00 78.06 137 MET A C 1
ATOM 1066 O O . MET A 1 137 ? -16.575 8.300 20.160 1.00 78.06 137 MET A O 1
ATOM 1070 N N . LYS A 1 138 ? -14.923 9.419 21.201 1.00 82.50 138 LYS A N 1
ATOM 1071 C CA . LYS A 1 138 ? -15.664 10.690 21.315 1.00 82.50 138 LYS A CA 1
ATOM 1072 C C . LYS A 1 138 ? -16.156 11.193 19.957 1.00 82.50 138 LYS A C 1
ATOM 1074 O O . LYS A 1 138 ? -17.301 11.612 19.826 1.00 82.50 138 LYS A O 1
ATOM 1079 N N . SER A 1 139 ? -15.304 11.124 18.930 1.00 82.56 139 SER A N 1
ATOM 1080 C CA . SER A 1 139 ? -15.678 11.518 17.567 1.00 82.56 139 SER A CA 1
ATOM 1081 C C . SER A 1 139 ? -16.801 10.646 17.002 1.00 82.56 139 SER A C 1
ATOM 1083 O O . SER A 1 139 ? -17.688 11.161 16.325 1.00 82.56 139 SER A O 1
ATOM 1085 N N . LYS A 1 140 ? -16.794 9.339 17.285 1.00 81.69 140 LYS A N 1
ATOM 1086 C CA . LYS A 1 140 ? -17.873 8.437 16.874 1.00 81.69 140 LYS A CA 1
ATOM 1087 C C . LYS A 1 140 ? -19.177 8.742 17.611 1.00 81.69 140 LYS A C 1
ATOM 1089 O O . LYS A 1 140 ? -20.194 8.888 16.948 1.00 81.69 140 LYS A O 1
ATOM 1094 N N . GLU A 1 141 ? -19.138 8.890 18.934 1.00 86.06 141 GLU A N 1
ATOM 1095 C CA . GLU A 1 141 ? -20.317 9.217 19.749 1.00 86.06 141 GLU A CA 1
ATOM 1096 C C . GLU A 1 141 ? -20.990 10.511 19.281 1.00 86.06 141 GLU A C 1
ATOM 1098 O O . GLU A 1 141 ? -22.206 10.546 19.098 1.00 86.06 141 GLU A O 1
ATOM 1103 N N . GLU A 1 142 ? -20.200 11.556 19.019 1.00 89.00 142 GLU A N 1
ATOM 1104 C CA . GLU A 1 142 ? -20.728 12.825 18.518 1.00 89.00 142 GLU A CA 1
ATOM 1105 C C . GLU A 1 142 ? -21.332 12.674 17.115 1.00 89.00 142 GLU A C 1
ATOM 1107 O O . GLU A 1 142 ? -22.422 13.179 16.851 1.00 89.00 142 GLU A O 1
ATOM 1112 N N . ARG A 1 143 ? -20.685 11.919 16.216 1.00 85.94 143 ARG A N 1
ATOM 1113 C CA . ARG A 1 143 ? -21.240 11.640 14.880 1.00 85.94 143 ARG A CA 1
ATOM 1114 C C . ARG A 1 143 ? -22.548 10.856 14.950 1.00 85.94 143 ARG A C 1
ATOM 1116 O O . ARG A 1 143 ? -23.492 11.214 14.249 1.00 85.94 143 ARG A O 1
ATOM 1123 N N . ASP A 1 144 ? -22.618 9.830 15.793 1.00 88.94 144 ASP A N 1
ATOM 1124 C CA . ASP A 1 144 ? -23.820 9.015 15.987 1.00 88.94 144 ASP A CA 1
ATOM 1125 C C . ASP A 1 144 ? -24.961 9.867 16.576 1.00 88.94 144 ASP A C 1
ATOM 1127 O O . ASP A 1 144 ? -26.115 9.768 16.146 1.00 88.94 144 ASP A O 1
ATOM 1131 N N . ARG A 1 145 ? -24.635 10.780 17.503 1.00 93.75 145 ARG A N 1
ATOM 1132 C CA . ARG A 1 145 ? -25.577 11.761 18.058 1.00 93.75 145 ARG A CA 1
ATOM 1133 C C . ARG A 1 145 ? -26.104 12.719 16.987 1.00 93.75 145 ARG A C 1
ATOM 1135 O O . ARG A 1 145 ? -27.321 12.890 16.889 1.00 93.75 145 ARG A O 1
ATOM 1142 N N . VAL A 1 146 ? -25.224 13.314 16.179 1.00 92.69 146 VAL A N 1
ATOM 1143 C CA . VAL A 1 146 ? -25.602 14.234 15.091 1.00 92.69 146 VAL A CA 1
ATOM 1144 C C . VAL A 1 146 ? -26.470 13.525 14.053 1.00 92.69 146 VAL A C 1
ATOM 1146 O O . VAL A 1 146 ? -27.520 14.050 13.686 1.00 92.69 146 VAL A O 1
ATOM 1149 N N . ALA A 1 147 ? -26.099 12.312 13.634 1.00 92.50 147 ALA A N 1
ATOM 1150 C CA . ALA A 1 147 ? -26.879 11.526 12.678 1.00 92.50 147 ALA A CA 1
ATOM 1151 C C . ALA A 1 147 ? -28.295 11.225 13.201 1.00 92.50 147 ALA A C 1
ATOM 1153 O O . ALA A 1 147 ? -29.273 11.338 12.459 1.00 92.50 147 ALA A O 1
ATOM 1154 N N . LYS A 1 148 ? -28.429 10.906 14.496 1.00 95.19 148 LYS A N 1
ATOM 1155 C CA . LYS A 1 148 ? -29.731 10.671 15.135 1.00 95.19 148 LYS A CA 1
ATOM 1156 C C . LYS A 1 148 ? -30.598 11.931 15.171 1.00 95.19 148 LYS A C 1
ATOM 1158 O O . LYS A 1 148 ? -31.784 11.852 14.853 1.00 95.19 148 LYS A O 1
ATOM 1163 N N . LEU A 1 149 ? -30.018 13.080 15.524 1.00 95.50 149 LEU A N 1
ATOM 1164 C CA . LEU A 1 149 ? -30.724 14.368 15.529 1.00 95.50 149 LEU A CA 1
ATOM 1165 C C . LEU A 1 149 ? -31.173 14.771 14.118 1.00 95.50 149 LEU A C 1
ATOM 1167 O O . LEU A 1 149 ? -32.312 15.194 13.938 1.00 95.50 149 LEU A O 1
ATOM 1171 N N . GLN A 1 150 ? -30.316 14.583 13.111 1.00 95.12 150 GLN A N 1
ATOM 1172 C CA . GLN A 1 150 ? -30.655 14.848 11.709 1.00 95.12 150 GLN A CA 1
ATOM 1173 C C . GLN A 1 150 ? -31.796 13.951 11.216 1.00 95.12 150 GLN A C 1
ATOM 1175 O O . GLN A 1 150 ? -32.731 14.445 10.586 1.00 95.12 150 GLN A O 1
ATOM 1180 N N . ALA A 1 151 ? -31.764 12.655 11.541 1.00 94.44 151 ALA A N 1
ATOM 1181 C CA . ALA A 1 151 ? -32.838 11.725 11.198 1.00 94.44 151 ALA A CA 1
ATOM 1182 C C . ALA A 1 151 ? -34.171 12.101 11.874 1.00 94.44 151 ALA A C 1
ATOM 1184 O O . ALA A 1 151 ? -35.218 12.052 11.230 1.00 94.44 151 ALA A O 1
ATOM 1185 N N . GLN A 1 152 ? -34.137 12.526 13.144 1.00 96.19 152 GLN A N 1
ATOM 1186 C CA . GLN A 1 152 ? -35.325 13.013 13.854 1.00 96.19 152 GLN A CA 1
ATOM 1187 C C . GLN A 1 152 ? -35.890 14.289 13.224 1.00 96.19 152 GLN A C 1
ATOM 1189 O O . GLN A 1 152 ? -37.091 14.355 12.981 1.00 96.19 152 GLN A O 1
ATOM 1194 N N . ALA A 1 153 ? -35.043 15.272 12.909 1.00 95.50 153 ALA A N 1
ATOM 1195 C CA . ALA A 1 153 ? -35.476 16.514 12.269 1.00 95.50 153 ALA A CA 1
ATOM 1196 C C . ALA A 1 153 ? -36.120 16.261 10.894 1.00 95.50 153 ALA A C 1
ATOM 1198 O O . ALA A 1 153 ? -37.174 16.817 10.591 1.00 95.50 153 ALA A O 1
ATOM 1199 N N . LEU A 1 154 ? -35.529 15.370 10.088 1.00 95.94 154 LEU A N 1
ATOM 1200 C CA . LEU A 1 154 ? -36.094 14.934 8.808 1.00 95.94 154 LEU A CA 1
ATOM 1201 C C . LEU A 1 154 ? -37.466 14.271 8.974 1.00 95.94 154 LEU A C 1
ATOM 1203 O O . LEU A 1 154 ? -38.383 14.566 8.208 1.00 95.94 154 LEU A O 1
ATOM 1207 N N . PHE A 1 155 ? -37.615 13.395 9.970 1.00 95.56 155 PHE A N 1
ATOM 1208 C CA . PHE A 1 155 ? -38.885 12.728 10.250 1.00 95.56 155 PHE A CA 1
ATOM 1209 C C . PHE A 1 155 ? -39.975 13.723 10.668 1.00 95.56 155 PHE A C 1
ATOM 1211 O O . PHE A 1 155 ? -41.088 13.666 10.146 1.00 95.56 155 PHE A O 1
ATOM 1218 N N . THR A 1 156 ? -39.650 14.670 11.552 1.00 96.00 156 THR A N 1
ATOM 1219 C CA . THR A 1 156 ? -40.581 15.724 11.979 1.00 96.00 156 THR A CA 1
ATOM 1220 C C . THR A 1 156 ? -41.017 16.594 10.800 1.00 96.00 156 THR A C 1
ATOM 1222 O O . THR A 1 156 ? -42.214 16.742 10.572 1.00 96.00 156 THR A O 1
ATOM 1225 N N . ALA A 1 157 ? -40.077 17.062 9.972 1.00 94.38 157 ALA A N 1
ATOM 1226 C CA . ALA A 1 157 ? -40.393 17.869 8.792 1.00 94.38 157 ALA A CA 1
ATOM 1227 C C . ALA A 1 157 ? -41.253 17.110 7.760 1.00 94.38 157 ALA A C 1
ATOM 1229 O O . ALA A 1 157 ? -42.105 17.695 7.090 1.00 94.38 157 ALA A O 1
ATOM 1230 N N . ALA A 1 158 ? -41.047 15.797 7.610 1.00 93.69 158 ALA A N 1
ATOM 1231 C CA . ALA A 1 158 ? -41.877 14.965 6.741 1.00 93.69 158 ALA A CA 1
ATOM 1232 C C . ALA A 1 158 ? -43.310 14.818 7.278 1.00 93.69 158 ALA A C 1
ATOM 1234 O O . ALA A 1 158 ? -44.259 14.855 6.492 1.00 93.69 158 ALA A O 1
ATOM 1235 N N . LYS A 1 159 ? -43.465 14.685 8.601 1.00 94.56 159 LYS A N 1
ATOM 1236 C CA . LYS A 1 159 ? -44.769 14.625 9.268 1.00 94.56 159 LYS A CA 1
ATOM 1237 C C . LYS A 1 159 ? -45.537 15.940 9.109 1.00 94.56 159 LYS A C 1
ATOM 1239 O O . LYS A 1 159 ? -46.678 15.904 8.663 1.00 94.56 159 LYS A O 1
ATOM 1244 N N . GLU A 1 160 ? -44.890 17.077 9.358 1.00 93.88 160 GLU A N 1
ATOM 1245 C CA . GLU A 1 160 ? -45.487 18.411 9.182 1.00 93.88 160 GLU A CA 1
ATOM 1246 C C . GLU A 1 160 ? -45.958 18.636 7.735 1.00 93.88 160 GLU A C 1
ATOM 1248 O O . GLU A 1 160 ? -47.101 19.022 7.501 1.00 93.88 160 GLU A O 1
ATOM 1253 N N . ARG A 1 161 ? -45.131 18.282 6.739 1.00 91.06 161 ARG A N 1
ATOM 1254 C CA . ARG A 1 161 ? -45.516 18.363 5.315 1.00 91.06 161 ARG A CA 1
ATOM 1255 C C . ARG A 1 161 ? -46.690 17.452 4.950 1.00 91.06 161 ARG A C 1
ATOM 1257 O O . ARG A 1 161 ? -47.465 17.780 4.049 1.00 91.06 161 ARG A O 1
ATOM 1264 N N . ALA A 1 162 ? -46.794 16.280 5.576 1.00 88.88 162 ALA A N 1
ATOM 1265 C CA . ALA A 1 162 ? -47.910 15.367 5.355 1.00 88.88 162 ALA A CA 1
ATOM 1266 C C . ALA A 1 162 ? -49.209 15.914 5.968 1.00 88.88 162 ALA A C 1
ATOM 1268 O O . ALA A 1 162 ? -50.259 15.829 5.330 1.00 88.88 162 ALA A O 1
ATOM 1269 N N . GLU A 1 163 ? -49.124 16.517 7.155 1.00 89.50 163 GLU A N 1
ATOM 1270 C CA . GLU A 1 163 ? -50.244 17.172 7.837 1.00 89.50 163 GLU A CA 1
ATOM 1271 C C . GLU A 1 163 ? -50.729 18.416 7.068 1.00 89.50 163 GLU A C 1
ATOM 1273 O O . GLU A 1 163 ? -51.928 18.535 6.814 1.00 89.50 163 GLU A O 1
ATOM 1278 N N . GLU A 1 164 ? -49.828 19.273 6.568 1.00 84.38 164 GLU A N 1
ATOM 1279 C CA . GLU A 1 164 ? -50.184 20.397 5.679 1.00 84.38 164 GLU A CA 1
ATOM 1280 C C . GLU A 1 164 ? -50.868 19.925 4.387 1.00 84.38 164 GLU A C 1
ATOM 1282 O O . GLU A 1 164 ? -51.894 20.471 3.977 1.00 84.38 164 GLU A O 1
ATOM 1287 N N . ARG A 1 165 ? -50.346 18.870 3.743 1.00 82.06 165 ARG A N 1
ATOM 1288 C CA . ARG A 1 165 ? -50.981 18.286 2.547 1.00 82.06 165 ARG A CA 1
ATOM 1289 C C . ARG A 1 165 ? -52.362 17.703 2.836 1.00 82.06 165 ARG A C 1
ATOM 1291 O O . ARG A 1 165 ? -53.216 17.738 1.949 1.00 82.06 165 ARG A O 1
ATOM 1298 N N . ALA A 1 166 ? -52.580 17.151 4.029 1.00 79.44 166 ALA A N 1
ATOM 1299 C CA . ALA A 1 166 ? -53.886 16.657 4.445 1.00 79.44 166 ALA A CA 1
ATOM 1300 C C . ALA A 1 166 ? -54.877 17.814 4.666 1.00 79.44 166 ALA A C 1
ATOM 1302 O O . ALA A 1 166 ? -56.011 17.727 4.199 1.00 79.44 166 ALA A O 1
ATOM 1303 N N . ALA A 1 167 ? -54.433 18.918 5.278 1.00 76.50 167 ALA A N 1
ATOM 1304 C CA . ALA A 1 167 ? -55.262 20.095 5.552 1.00 76.50 167 ALA A CA 1
ATOM 1305 C C . ALA A 1 167 ? -55.712 20.847 4.281 1.00 76.50 167 ALA A C 1
ATOM 1307 O O . ALA A 1 167 ? -56.849 21.317 4.202 1.00 76.50 167 ALA A O 1
ATOM 1308 N N . THR A 1 168 ? -54.874 20.916 3.241 1.00 67.50 168 THR A N 1
ATOM 1309 C CA . THR A 1 168 ? -55.233 21.581 1.970 1.00 67.50 168 THR A CA 1
ATOM 1310 C C . THR A 1 168 ? -56.257 20.78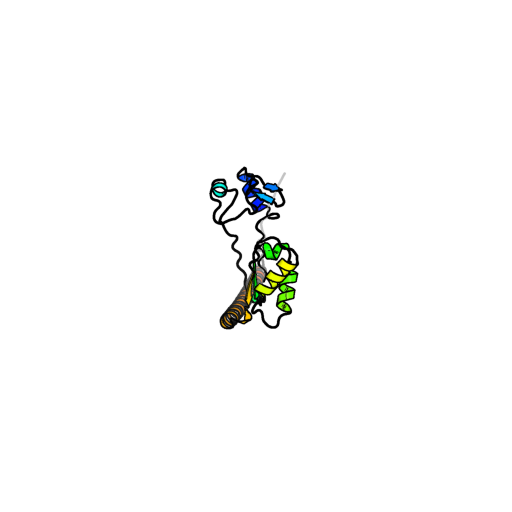4 1.147 1.00 67.50 168 THR A C 1
ATOM 1312 O O . THR A 1 168 ? -56.953 21.347 0.304 1.00 67.50 168 THR A O 1
ATOM 1315 N N . LYS A 1 169 ? -56.411 19.477 1.401 1.00 61.50 169 LYS A N 1
ATOM 1316 C CA . LYS A 1 169 ? -57.360 18.603 0.685 1.00 61.50 169 LYS A CA 1
ATOM 1317 C C . LYS A 1 169 ? -58.806 18.686 1.206 1.00 61.50 169 LYS A C 1
ATOM 1319 O O . LYS A 1 169 ? -59.690 18.099 0.590 1.00 61.50 169 LYS A O 1
ATOM 1324 N N . THR A 1 170 ? -59.051 19.401 2.309 1.00 58.81 170 THR A N 1
ATOM 1325 C CA . THR A 1 170 ? -60.358 19.496 2.996 1.00 58.81 170 THR A CA 1
ATOM 1326 C C . THR A 1 170 ? -61.181 20.755 2.700 1.00 58.81 170 THR A C 1
ATOM 1328 O O . THR A 1 170 ? -62.256 20.909 3.274 1.00 58.81 170 THR A O 1
ATOM 1331 N N . LEU A 1 171 ? -60.746 21.653 1.808 1.00 53.50 171 LEU A N 1
ATOM 1332 C CA . LEU A 1 171 ? -61.587 22.790 1.409 1.00 53.50 171 LEU A CA 1
ATOM 1333 C C . LEU A 1 171 ? -62.720 22.309 0.478 1.00 53.50 171 LEU A C 1
ATOM 1335 O O . LEU A 1 171 ? -62.424 21.770 -0.592 1.00 53.50 171 LEU A O 1
ATOM 1339 N N . PRO A 1 172 ? -64.008 22.485 0.839 1.00 55.03 172 PRO A N 1
ATOM 1340 C CA . PRO A 1 172 ? -65.105 22.135 -0.049 1.00 55.03 172 PRO A CA 1
ATOM 1341 C C . PRO A 1 172 ? -65.087 23.080 -1.252 1.00 55.03 172 PRO A C 1
ATOM 1343 O O . PRO A 1 172 ? -65.092 24.301 -1.100 1.00 55.03 172 PRO A O 1
ATOM 1346 N N . VAL A 1 173 ? -65.075 22.518 -2.461 1.00 55.44 173 VAL A N 1
ATOM 1347 C CA . VAL A 1 173 ? -65.400 23.277 -3.670 1.00 55.44 173 VAL A CA 1
ATOM 1348 C C . VAL A 1 173 ? -66.864 23.684 -3.540 1.00 55.44 173 VAL A C 1
ATOM 1350 O O . VAL A 1 173 ? -67.762 22.868 -3.747 1.00 55.44 173 VAL A O 1
ATOM 1353 N N . THR A 1 174 ? -67.119 24.933 -3.157 1.00 54.50 174 THR A N 1
ATOM 1354 C CA . THR A 1 174 ? -68.462 25.507 -3.223 1.00 54.50 174 THR A CA 1
ATOM 1355 C C . THR A 1 174 ? -68.824 25.646 -4.697 1.00 54.50 174 THR A C 1
ATOM 1357 O O . THR A 1 174 ? -68.440 26.605 -5.364 1.00 54.50 174 THR A O 1
ATOM 1360 N N . VAL A 1 175 ? -69.533 24.651 -5.230 1.00 56.69 175 VAL A N 1
ATOM 1361 C CA . VAL A 1 175 ? -70.211 24.760 -6.520 1.00 56.69 175 VAL A CA 1
ATOM 1362 C C . VAL A 1 175 ? -71.315 25.798 -6.334 1.00 56.69 175 VAL A C 1
ATOM 1364 O O . VAL A 1 175 ? -72.380 25.496 -5.801 1.00 56.69 175 VAL A O 1
ATOM 1367 N N . ASN A 1 176 ? -71.045 27.044 -6.725 1.00 46.50 176 ASN A N 1
ATOM 1368 C CA . ASN A 1 176 ? -72.082 28.061 -6.836 1.00 46.50 176 ASN A CA 1
ATOM 1369 C C . ASN A 1 176 ? -73.012 27.662 -7.985 1.00 46.50 176 ASN A C 1
ATOM 1371 O O . ASN A 1 176 ? -72.719 27.890 -9.158 1.00 46.50 176 ASN A O 1
ATOM 1375 N N . GLY A 1 177 ? -74.135 27.045 -7.624 1.00 52.78 177 GLY A N 1
ATOM 1376 C CA . GLY A 1 177 ? -75.288 26.883 -8.494 1.00 52.78 177 GLY A CA 1
ATOM 1377 C C . GLY A 1 177 ? -75.908 28.246 -8.786 1.00 52.78 177 GLY A C 1
ATOM 1378 O O . GLY A 1 177 ? -76.779 28.706 -8.055 1.00 52.78 177 GLY A O 1
ATOM 1379 N N . GLY A 1 178 ? -75.443 28.890 -9.855 1.00 42.38 178 GLY A N 1
ATOM 1380 C CA . GLY A 1 178 ? -76.131 29.995 -10.513 1.00 42.38 178 GLY A CA 1
ATOM 1381 C C . GLY A 1 178 ? -76.990 29.441 -11.642 1.00 42.38 178 GLY A C 1
ATOM 1382 O O . GLY A 1 178 ? -76.483 29.154 -12.723 1.00 42.38 178 GLY A O 1
ATOM 1383 N N . GLY A 1 179 ? -78.277 29.241 -11.370 1.00 46.06 179 GLY A N 1
ATOM 1384 C CA . GLY A 1 179 ? -79.271 28.959 -12.398 1.00 46.06 179 GLY A CA 1
ATOM 1385 C C . GLY A 1 179 ? -79.699 30.224 -13.143 1.00 46.06 179 GLY A C 1
ATOM 1386 O O . GLY A 1 179 ? -79.699 31.316 -12.578 1.00 46.06 179 GLY A O 1
ATOM 1387 N N . GLY A 1 180 ? -80.146 30.033 -14.385 1.00 42.88 180 GLY A N 1
ATOM 1388 C CA . GLY A 1 180 ? -81.027 30.963 -15.093 1.00 42.88 180 GLY A CA 1
ATOM 1389 C C . GLY A 1 180 ? -80.453 31.508 -16.399 1.00 42.88 180 GLY A C 1
ATOM 1390 O O . GLY A 1 180 ? -79.518 32.300 -16.384 1.00 42.88 180 GLY A O 1
ATOM 1391 N N . GLY A 1 181 ? -81.064 31.130 -17.526 1.00 40.25 181 GLY A N 1
ATOM 1392 C CA . GLY A 1 181 ? -80.798 31.775 -18.813 1.00 40.25 181 GLY A CA 1
ATOM 1393 C C . GLY A 1 181 ? -81.188 30.957 -20.040 1.00 40.25 181 GLY A C 1
ATOM 1394 O O . GLY A 1 181 ? -80.327 30.516 -20.787 1.00 40.25 181 GLY A O 1
ATOM 1395 N N . SER A 1 182 ? -82.488 30.754 -20.235 1.00 53.78 182 SER A N 1
ATOM 1396 C CA . SER A 1 182 ? -83.122 30.342 -21.493 1.00 53.78 182 SER A CA 1
ATOM 1397 C C . SER A 1 182 ? -82.780 31.270 -22.669 1.00 53.78 182 SER A C 1
ATOM 1399 O O . SER A 1 182 ? -82.809 32.483 -22.469 1.00 53.78 182 SER A O 1
ATOM 1401 N N . ASN A 1 183 ? -82.564 30.717 -23.873 1.00 43.34 183 ASN A N 1
ATOM 1402 C CA . ASN A 1 183 ? -83.237 31.065 -25.151 1.00 43.34 183 ASN A CA 1
ATOM 1403 C C . ASN A 1 183 ? -82.434 30.539 -26.364 1.00 43.34 183 ASN A C 1
ATOM 1405 O O . ASN A 1 183 ? -81.244 30.798 -26.470 1.00 43.34 183 ASN A O 1
ATOM 1409 N N . THR A 1 184 ? -82.964 29.564 -27.116 1.00 53.12 184 THR A N 1
ATOM 1410 C CA . THR A 1 184 ? -83.760 29.656 -28.371 1.00 53.12 184 THR A CA 1
ATOM 1411 C C . THR A 1 184 ? -82.917 29.655 -29.649 1.00 53.12 184 THR A C 1
ATOM 1413 O O . THR A 1 184 ? -82.049 30.505 -29.791 1.00 53.12 184 THR A O 1
ATOM 1416 N N . THR A 1 185 ? -83.336 28.785 -30.588 1.00 51.53 185 THR A N 1
ATOM 1417 C CA . THR A 1 185 ? -83.245 28.878 -32.070 1.00 51.53 185 THR A CA 1
ATOM 1418 C C . THR A 1 185 ? -81.842 28.957 -32.682 1.00 51.53 185 THR A C 1
ATOM 1420 O O . THR A 1 185 ? -81.039 29.779 -32.284 1.00 51.53 185 THR A O 1
ATOM 1423 N N . GLY A 1 186 ? -81.473 28.195 -33.702 1.00 50.88 186 GLY A N 1
ATOM 1424 C CA . GLY A 1 186 ? -82.204 27.358 -34.643 1.00 50.88 186 GLY A CA 1
ATOM 1425 C C . GLY A 1 186 ? -81.275 27.102 -35.838 1.00 50.88 186 GLY A C 1
ATOM 1426 O O . GLY A 1 186 ? -80.323 27.856 -36.021 1.00 50.88 186 GLY A O 1
ATOM 1427 N N . GLU A 1 187 ? -81.623 26.062 -36.599 1.00 46.41 187 GLU A N 1
ATOM 1428 C CA . GLU A 1 187 ? -81.049 25.622 -37.890 1.00 46.41 187 GLU A CA 1
ATOM 1429 C C . GLU A 1 187 ? -79.647 24.989 -37.891 1.00 46.41 187 GLU A C 1
ATOM 1431 O O . GLU A 1 187 ? -78.644 25.634 -37.520 1.00 46.41 187 GLU A O 1
#

InterPro domains:
  IPR001932 PPM-type phosphatase-like domain [PF00481] (11-119)
  IPR001932 PPM-type phosphatase-like domain [PS51746] (1-126)
  IPR001932 PPM-type phosphatase-like domain [cd00143] (10-126)
  IPR015655 Protein phosphatase 2C [PTHR47992] (13-126)
  IPR036457 PPM-type phosphatase-like domain superfamily [G3DSA:3.60.40.10] (9-159)
  IPR036457 PPM-type phosphatase-like domain superfamily [SSF81606] (11-128)

pLDDT: mean 84.33, std 16.05, range [40.25, 98.12]

Radius of gyration: 32.29 Å; chains: 1; bounding box: 98×50×62 Å

Foldseek 3Di:
DEDDPPQDDPPPVLQVQLVVLVWDWDDDVAIDINVPHNGQEDDDPVVCVVSSSHYPDDDDDDDQCLVVVDQKYKDKDCLLCVQAPPVRLVVQCVPDPDCVCVQVVSNVVSVVSPRPDDIGMDMGGPVVCVVVVVVSVVVVVVVVVVVVVVVVVVVVVVVVVVVVVVVVVPDDPPPPPDDDD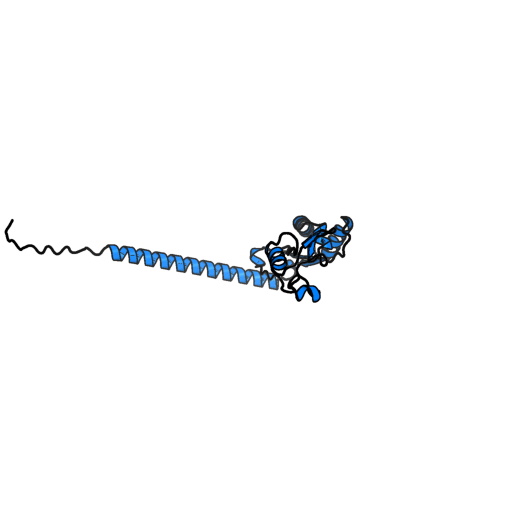DDDDDD